Protein AF-A0A9D4HX62-F1 (afdb_monomer_lite)

Sequence (189 aa):
MESQIQDLKVELKLMSDKLTSFIDKNDSFTKELVTKITTQVKAEIVKPFEKRIEILEAKLFEKELDSDKLSRKIESLENDLKKAKESEQHDKTCIIRVMEKQSGKLNELEQYGRRNNIRIAGLAEASNNKNNNNNKITSETAEETSKAIIQFLNEKIEGLNLCINDIDIAHRLGKRDTNSKPRAAIVQL

Foldseek 3Di:
DVVVVVVVVVVVVVVVVVVVVVVVVVVVVVVVVVVVVVVCCCVVPVVVVVVVVVVVVVVVVVVVVVVVVVVVVVVVVVVVVVVVVVVVVVVVVVVVVVVVVVVVVVVVVVCVVCVQKDKAFQQDFPPPPPPPDDPDDDGDDFQRQLVSVQVVCPVVDPPDRDDSVQWPTKDFPDDDDPPDGGTIMMTGD

Organism: Dreissena polymorpha (NCBI:txid45954)

Radius of gyration: 60.47 Å; chains: 1; bounding box: 108×58×159 Å

Secondary structure (DSSP, 8-state):
-HHHHHHHHHHHHHHHHHHHHHHHHHHHHHHHHHHHHHHHHIIIIIHHHHHHHHHHHHHHHHHHHHHHHHHHHHHHHHHHHHHHHHHHHHHHHHHHHHHHHHHHHHHHHHHHHTTTEEEE-SPPPP-----TT----PPPPHHHHHHHHHHHHHHHSTT----GGG-SEEEE-S---TTSPPPPEEEE-

Structure (mmCIF, N/CA/C/O backbone):
data_AF-A0A9D4HX62-F1
#
_entry.id   AF-A0A9D4HX62-F1
#
loop_
_atom_site.group_PDB
_atom_site.id
_atom_site.type_symbol
_atom_site.label_atom_id
_atom_site.label_alt_id
_atom_site.label_comp_id
_atom_site.label_asym_id
_atom_site.label_entity_id
_atom_site.label_seq_id
_atom_site.pdbx_PDB_ins_code
_atom_site.Cartn_x
_atom_site.Cartn_y
_atom_site.Cartn_z
_atom_site.occupancy
_atom_site.B_iso_or_equiv
_atom_site.auth_seq_id
_atom_site.auth_comp_id
_atom_site.auth_asym_id
_atom_site.auth_atom_id
_atom_site.pdbx_PDB_model_num
ATOM 1 N N . MET A 1 1 ? 72.309 20.475 -92.397 1.00 62.25 1 MET A N 1
ATOM 2 C CA . MET A 1 1 ? 72.066 21.002 -91.036 1.00 62.25 1 MET A CA 1
ATOM 3 C C . MET A 1 1 ? 70.574 21.173 -90.757 1.00 62.25 1 MET A C 1
ATOM 5 O O . MET A 1 1 ? 70.110 20.617 -89.776 1.00 62.25 1 MET A O 1
ATOM 9 N N . GLU A 1 2 ? 69.799 21.830 -91.627 1.00 70.50 2 GLU A N 1
ATOM 10 C CA . GLU A 1 2 ? 68.347 22.020 -91.414 1.00 70.50 2 GLU A CA 1
ATOM 11 C C . GLU A 1 2 ? 67.526 20.716 -91.370 1.00 70.50 2 GLU A C 1
ATOM 13 O O . GLU A 1 2 ? 66.661 20.584 -90.510 1.00 70.50 2 GLU A O 1
ATOM 18 N N . SER A 1 3 ? 67.840 19.720 -92.211 1.00 74.38 3 SER A N 1
ATOM 19 C CA . SER A 1 3 ? 67.139 18.417 -92.212 1.00 74.38 3 SER A CA 1
ATOM 20 C C . SER A 1 3 ? 67.253 17.678 -90.873 1.00 74.38 3 SER A C 1
ATOM 22 O O . SER A 1 3 ? 66.253 17.236 -90.327 1.00 74.38 3 SER A O 1
ATOM 24 N N . GLN A 1 4 ? 68.456 17.616 -90.294 1.00 78.50 4 GLN A N 1
ATOM 25 C CA . GLN A 1 4 ? 68.697 16.923 -89.020 1.00 78.50 4 GLN A CA 1
ATOM 26 C C . GLN A 1 4 ? 68.001 17.620 -87.842 1.00 78.50 4 GLN A C 1
ATOM 28 O O . GLN A 1 4 ? 67.521 16.965 -86.923 1.00 78.50 4 GLN A O 1
ATOM 33 N N . ILE A 1 5 ? 67.917 18.954 -87.875 1.00 82.19 5 ILE A N 1
ATOM 34 C CA . ILE A 1 5 ? 67.184 19.734 -86.868 1.00 82.19 5 ILE A CA 1
ATOM 35 C C . ILE A 1 5 ? 65.678 19.460 -86.971 1.00 82.19 5 ILE A C 1
ATOM 37 O O . ILE A 1 5 ? 64.992 19.404 -85.949 1.00 82.19 5 ILE A O 1
ATOM 41 N N . GLN A 1 6 ? 65.156 19.283 -88.185 1.00 85.25 6 GLN A N 1
ATOM 42 C CA . GLN A 1 6 ? 63.748 18.970 -88.398 1.00 85.25 6 GLN A CA 1
ATOM 43 C C . GLN A 1 6 ? 63.399 17.551 -87.927 1.00 85.25 6 GLN A C 1
ATOM 45 O O . GLN A 1 6 ? 62.388 17.380 -87.247 1.00 85.25 6 GLN A O 1
ATOM 50 N N . ASP A 1 7 ? 64.263 16.571 -88.193 1.00 85.81 7 ASP A N 1
ATOM 51 C CA . ASP A 1 7 ? 64.086 15.191 -87.727 1.00 85.81 7 ASP A CA 1
ATOM 52 C C . ASP A 1 7 ? 64.083 15.112 -86.190 1.00 85.81 7 ASP A C 1
ATOM 54 O O . ASP A 1 7 ? 63.177 14.524 -85.596 1.00 85.81 7 ASP A O 1
ATOM 58 N N . LEU A 1 8 ? 65.008 15.819 -85.528 1.00 87.62 8 LEU A N 1
ATOM 59 C CA . LEU A 1 8 ? 65.052 15.911 -84.062 1.00 87.62 8 LEU A CA 1
ATOM 60 C C . LEU A 1 8 ? 63.791 16.559 -83.469 1.00 87.62 8 LEU A C 1
ATOM 62 O O . LEU A 1 8 ? 63.311 16.131 -82.421 1.00 87.62 8 LEU A O 1
ATOM 66 N N . LYS A 1 9 ? 63.215 17.575 -84.127 1.00 88.88 9 LYS A N 1
ATOM 67 C CA . LYS A 1 9 ? 61.952 18.192 -83.679 1.00 88.88 9 LYS A CA 1
ATOM 68 C C . LYS A 1 9 ? 60.778 17.223 -83.766 1.00 88.88 9 LYS A C 1
ATOM 70 O O . LYS A 1 9 ? 59.929 17.221 -82.874 1.00 88.88 9 LYS A O 1
ATOM 75 N N . VAL A 1 10 ? 60.716 16.419 -84.827 1.00 90.00 10 VAL A N 1
ATOM 76 C CA . VAL A 1 10 ? 59.675 15.397 -84.991 1.00 90.00 10 VAL A CA 1
ATOM 77 C C . VAL A 1 10 ? 59.810 14.332 -83.906 1.00 90.00 10 VAL A C 1
ATOM 79 O O . VAL A 1 10 ? 58.816 13.981 -83.273 1.00 90.00 10 VAL A O 1
ATOM 82 N N . GLU A 1 11 ? 61.028 13.870 -83.633 1.00 89.31 11 GLU A N 1
ATOM 83 C CA . GLU A 1 11 ? 61.290 12.846 -82.623 1.00 89.31 11 GLU A CA 1
ATOM 84 C C . GLU A 1 11 ? 60.985 13.337 -81.198 1.00 89.31 11 GLU A C 1
ATOM 86 O O . GLU A 1 11 ? 60.334 12.636 -80.420 1.00 89.31 11 GLU A O 1
ATOM 91 N N . LEU A 1 12 ? 61.355 14.582 -80.879 1.00 91.06 12 LEU A N 1
ATOM 92 C CA . LEU A 1 12 ? 61.064 15.210 -79.588 1.00 91.06 12 LEU A CA 1
ATOM 93 C C . LEU A 1 12 ? 59.557 15.419 -79.389 1.00 91.06 12 LEU A C 1
ATOM 95 O O . LEU A 1 12 ? 59.036 15.156 -78.304 1.00 91.06 12 LEU A O 1
ATOM 99 N N . LYS A 1 13 ? 58.830 15.805 -80.446 1.00 92.56 13 LYS A N 1
ATOM 100 C CA . LYS A 1 13 ? 57.364 15.878 -80.417 1.00 92.56 13 LYS A CA 1
ATOM 101 C C . LYS A 1 13 ? 56.743 14.504 -80.167 1.00 92.56 13 LYS A C 1
ATOM 103 O O . LYS A 1 13 ? 55.900 14.366 -79.288 1.00 92.56 13 LYS A O 1
ATOM 108 N N . LEU A 1 14 ? 57.215 13.477 -80.871 1.00 92.06 14 LEU A N 1
ATOM 109 C CA . LEU A 1 14 ? 56.724 12.109 -80.713 1.00 92.06 14 LEU A CA 1
ATOM 110 C C . LEU A 1 14 ? 56.982 11.564 -79.298 1.00 92.06 14 LEU A C 1
ATOM 112 O O . LEU A 1 14 ? 56.161 10.829 -78.748 1.00 92.06 14 LEU A O 1
ATOM 116 N N . MET A 1 15 ? 58.117 11.928 -78.696 1.00 91.19 15 MET A N 1
ATOM 117 C CA . MET A 1 15 ? 58.451 11.581 -77.316 1.00 91.19 15 MET A CA 1
ATOM 118 C C . MET A 1 15 ? 57.561 12.324 -76.311 1.00 91.19 15 MET A C 1
ATOM 120 O O . MET A 1 15 ? 57.059 11.701 -75.375 1.00 91.19 15 MET A O 1
ATOM 124 N N . SER A 1 16 ? 57.308 13.617 -76.534 1.00 90.31 16 SER A N 1
ATOM 125 C CA . SER A 1 16 ? 56.387 14.417 -75.720 1.00 90.31 16 SER A CA 1
ATOM 126 C C . SER A 1 16 ? 54.963 13.859 -75.764 1.00 90.31 16 SER A C 1
ATOM 128 O O . SER A 1 16 ? 54.351 13.682 -74.717 1.00 90.31 16 SER A O 1
ATOM 130 N N . ASP A 1 17 ? 54.451 13.510 -76.946 1.00 91.81 17 ASP A N 1
ATOM 131 C CA . ASP A 1 17 ? 53.099 12.959 -77.112 1.00 91.81 17 ASP A CA 1
ATOM 132 C C . ASP A 1 17 ? 52.946 11.603 -76.393 1.00 91.81 17 ASP A C 1
ATOM 134 O O . ASP A 1 17 ? 51.927 11.335 -75.749 1.00 91.81 17 ASP A O 1
ATOM 138 N N . LYS A 1 18 ? 53.986 10.755 -76.432 1.00 91.06 18 LYS A N 1
ATOM 139 C CA . LYS A 1 18 ? 54.028 9.491 -75.675 1.00 91.06 18 LYS A CA 1
ATOM 140 C C . LYS A 1 18 ? 54.035 9.720 -74.166 1.00 91.06 18 LYS A C 1
ATOM 142 O O . LYS A 1 18 ? 53.340 8.995 -73.454 1.00 91.06 18 LYS A O 1
ATOM 147 N N . LEU A 1 19 ? 54.804 10.698 -73.686 1.00 88.06 19 LEU A N 1
ATOM 148 C CA . LEU A 1 19 ? 54.873 11.029 -72.264 1.00 88.06 19 LEU A CA 1
ATOM 149 C C . LEU A 1 19 ? 53.519 11.542 -71.759 1.00 88.06 19 LEU A C 1
ATOM 151 O O . LEU A 1 19 ? 53.030 11.048 -70.747 1.00 88.06 19 LEU A O 1
ATOM 155 N N . THR A 1 20 ? 52.875 12.445 -72.503 1.00 89.50 20 THR A N 1
ATOM 156 C CA . THR A 1 20 ? 51.532 12.952 -72.183 1.00 89.50 20 THR A CA 1
ATOM 157 C C . THR A 1 20 ? 50.510 11.815 -72.149 1.00 89.50 20 THR A C 1
ATOM 159 O O . THR A 1 20 ? 49.819 11.644 -71.151 1.00 89.50 20 THR A O 1
ATOM 162 N N . SER A 1 21 ? 50.488 10.941 -73.165 1.00 88.69 21 SER A N 1
ATOM 163 C CA . SER A 1 21 ? 49.580 9.783 -73.181 1.00 88.69 21 SER A CA 1
ATOM 164 C C . SER A 1 21 ? 49.825 8.806 -72.024 1.00 88.69 21 SER A C 1
ATOM 166 O O . SER A 1 21 ? 48.876 8.205 -71.515 1.00 88.69 21 SER A O 1
ATOM 168 N N . PHE A 1 22 ? 51.082 8.616 -71.612 1.00 88.19 22 PHE A N 1
ATOM 169 C CA . PHE A 1 22 ? 51.417 7.778 -70.463 1.00 88.19 22 PHE A CA 1
ATOM 170 C C . PHE A 1 22 ? 50.915 8.397 -69.153 1.00 88.19 22 PHE A C 1
ATOM 172 O O . PHE A 1 22 ? 50.310 7.690 -68.347 1.00 88.19 22 PHE A O 1
ATOM 179 N N . ILE A 1 23 ? 51.111 9.707 -68.969 1.00 87.19 23 ILE A N 1
ATOM 180 C CA . ILE A 1 23 ? 50.618 10.458 -67.807 1.00 87.19 23 ILE A CA 1
ATOM 181 C C . ILE A 1 23 ? 49.087 10.375 -67.728 1.00 87.19 23 ILE A C 1
ATOM 183 O O . ILE A 1 23 ? 48.561 9.991 -66.684 1.00 87.19 23 ILE A O 1
ATOM 187 N N . ASP A 1 24 ? 48.383 10.623 -68.834 1.00 87.62 24 ASP A N 1
ATOM 188 C CA . ASP A 1 24 ? 46.915 10.584 -68.885 1.00 87.62 24 ASP A CA 1
ATOM 189 C C . ASP A 1 24 ? 46.359 9.191 -68.552 1.00 87.62 24 ASP A C 1
ATOM 191 O O . ASP A 1 24 ? 45.380 9.050 -67.814 1.00 87.62 24 ASP A O 1
ATOM 195 N N . LYS A 1 25 ? 47.005 8.129 -69.053 1.00 89.81 25 LYS A N 1
ATOM 196 C CA . LYS A 1 25 ? 46.628 6.743 -68.735 1.00 89.81 25 LYS A CA 1
ATOM 197 C C . LYS A 1 25 ? 46.831 6.418 -67.260 1.00 89.81 25 LYS A C 1
ATOM 199 O O . LYS A 1 25 ? 45.972 5.768 -66.664 1.00 89.81 25 LYS A O 1
ATOM 204 N N . ASN A 1 26 ? 47.939 6.865 -66.671 1.00 88.50 26 ASN A N 1
ATOM 205 C CA . ASN A 1 26 ? 48.222 6.632 -65.257 1.00 88.50 26 ASN A CA 1
ATOM 206 C C . ASN A 1 26 ? 47.234 7.382 -64.352 1.00 88.50 26 ASN A C 1
ATOM 208 O O . ASN A 1 26 ? 46.754 6.822 -63.363 1.00 88.50 26 ASN A O 1
ATOM 212 N N . ASP A 1 27 ? 46.884 8.619 -64.709 1.00 91.75 27 ASP A N 1
ATOM 213 C CA . ASP A 1 27 ? 45.880 9.409 -63.992 1.00 91.75 27 ASP A CA 1
ATOM 214 C C . ASP A 1 27 ? 44.488 8.760 -64.088 1.00 91.75 27 ASP A C 1
ATOM 216 O O . ASP A 1 27 ? 43.803 8.580 -63.078 1.00 91.75 27 ASP A O 1
ATOM 220 N N . SER A 1 28 ? 44.100 8.288 -65.279 1.00 92.00 28 SER A N 1
ATOM 221 C CA . SER A 1 28 ? 42.848 7.546 -65.481 1.00 92.00 28 SER A CA 1
ATOM 222 C C . SER A 1 28 ? 42.791 6.254 -64.659 1.00 92.00 28 SER A C 1
ATOM 224 O O . SER A 1 28 ? 41.774 5.980 -64.021 1.00 92.00 28 SER A O 1
ATOM 226 N N . PHE A 1 29 ? 43.868 5.464 -64.642 1.00 92.94 29 PHE A N 1
ATOM 227 C CA . PHE A 1 29 ? 43.937 4.223 -63.864 1.00 92.94 29 PHE A CA 1
ATOM 228 C C . PHE A 1 29 ? 43.837 4.491 -62.357 1.00 92.94 29 PHE A C 1
ATOM 230 O O . PHE A 1 29 ? 43.089 3.820 -61.644 1.00 92.94 29 PHE A O 1
ATOM 237 N N . THR A 1 30 ? 44.543 5.517 -61.874 1.00 92.12 30 THR A N 1
ATOM 238 C CA . THR A 1 30 ? 44.513 5.909 -60.460 1.00 92.12 30 THR A CA 1
ATOM 239 C C . THR A 1 30 ? 43.108 6.346 -60.045 1.00 92.12 30 THR A C 1
ATOM 241 O O . THR A 1 30 ? 42.601 5.900 -59.014 1.00 92.12 30 THR A O 1
ATOM 244 N N . LYS A 1 31 ? 42.427 7.150 -60.874 1.00 93.00 31 LYS A N 1
ATOM 245 C CA . LYS A 1 31 ? 41.029 7.555 -60.654 1.00 93.00 31 LYS A CA 1
ATOM 246 C C . LYS A 1 31 ? 40.076 6.362 -60.611 1.00 93.00 31 LYS A C 1
ATOM 248 O O . LYS A 1 31 ? 39.202 6.308 -59.742 1.00 93.00 31 LYS A O 1
ATOM 253 N N . GLU A 1 32 ? 40.246 5.390 -61.504 1.00 94.69 32 GLU A N 1
ATOM 254 C CA . GLU A 1 32 ? 39.429 4.174 -61.513 1.00 94.69 32 GLU A CA 1
ATOM 255 C C . GLU A 1 32 ? 39.624 3.352 -60.228 1.00 94.69 32 GLU A C 1
ATOM 257 O O . GLU A 1 32 ? 38.644 2.937 -59.601 1.00 94.69 32 GLU A O 1
ATOM 262 N N . LEU A 1 33 ? 40.873 3.169 -59.789 1.00 93.25 33 LEU A N 1
ATOM 263 C CA . LEU A 1 33 ? 41.198 2.431 -58.568 1.00 93.25 33 LEU A CA 1
ATOM 264 C C . LEU A 1 33 ? 40.608 3.109 -57.324 1.00 93.25 33 LEU A C 1
ATOM 266 O O . LEU A 1 33 ? 39.957 2.449 -56.513 1.00 93.25 33 LEU A O 1
ATOM 270 N N . VAL A 1 34 ? 40.765 4.432 -57.206 1.00 93.38 34 VAL A N 1
ATOM 271 C CA . VAL A 1 34 ? 40.172 5.224 -56.116 1.00 93.38 34 VAL A CA 1
ATOM 272 C C . VAL A 1 34 ? 38.650 5.091 -56.119 1.00 93.38 34 VAL A C 1
ATOM 274 O O . VAL A 1 34 ? 38.047 4.913 -55.060 1.00 93.38 34 VAL A O 1
ATOM 277 N N . THR A 1 35 ? 38.017 5.099 -57.293 1.00 94.12 35 THR A N 1
ATOM 278 C CA . THR A 1 35 ? 36.559 4.951 -57.415 1.00 94.12 35 THR A CA 1
ATOM 279 C C . THR A 1 35 ? 36.097 3.564 -56.965 1.00 94.12 35 THR A C 1
ATOM 281 O O . THR A 1 35 ? 35.126 3.455 -56.211 1.00 94.12 35 THR A O 1
ATOM 284 N N . LYS A 1 36 ? 36.811 2.502 -57.357 1.00 95.25 36 LYS A N 1
ATOM 285 C CA . LYS A 1 36 ? 36.524 1.121 -56.935 1.00 95.25 36 LYS A CA 1
ATOM 286 C C . LYS A 1 36 ? 36.652 0.952 -55.424 1.00 95.25 36 LYS A C 1
ATOM 288 O O . LYS A 1 36 ? 35.701 0.496 -54.795 1.00 95.25 36 LYS A O 1
ATOM 293 N N . ILE A 1 37 ? 37.766 1.397 -54.840 1.00 94.62 37 ILE A N 1
ATOM 294 C CA . ILE A 1 37 ? 37.995 1.336 -53.388 1.00 94.62 37 ILE A CA 1
ATOM 295 C C . ILE A 1 37 ? 36.918 2.134 -52.645 1.00 94.62 37 ILE A C 1
ATOM 297 O O . ILE A 1 37 ? 36.314 1.628 -51.705 1.00 94.62 37 ILE A O 1
ATOM 301 N N . THR A 1 38 ? 36.607 3.351 -53.099 1.00 93.88 38 THR A N 1
ATOM 302 C CA . THR A 1 38 ? 35.557 4.182 -52.486 1.00 93.88 38 THR A CA 1
ATOM 303 C C . THR A 1 38 ? 34.194 3.495 -52.531 1.00 93.88 38 THR A C 1
ATOM 305 O O . THR A 1 38 ? 33.446 3.522 -51.554 1.00 93.88 38 THR A O 1
ATOM 308 N N . THR A 1 39 ? 33.865 2.853 -53.653 1.00 95.12 39 THR A N 1
ATOM 309 C CA . THR A 1 39 ? 32.599 2.127 -53.815 1.00 95.12 39 THR A CA 1
ATOM 310 C C . THR A 1 39 ? 32.541 0.915 -52.891 1.00 95.12 39 THR A C 1
ATOM 312 O O . THR A 1 39 ? 31.516 0.691 -52.246 1.00 95.12 39 THR A O 1
ATOM 315 N N . GLN A 1 40 ? 33.647 0.181 -52.769 1.00 95.25 40 GLN A N 1
ATOM 316 C CA . GLN A 1 40 ? 33.754 -0.973 -51.885 1.00 95.25 40 GLN A CA 1
ATOM 317 C C . GLN A 1 40 ? 33.621 -0.570 -50.411 1.00 95.25 40 GLN A C 1
ATOM 319 O O . GLN A 1 40 ? 32.792 -1.130 -49.702 1.00 95.25 40 GLN A O 1
ATOM 324 N N . VAL A 1 41 ? 34.332 0.474 -49.970 1.00 95.06 41 VAL A N 1
ATOM 325 C CA . VAL A 1 41 ? 34.226 1.015 -48.603 1.00 95.06 41 VAL A CA 1
ATOM 326 C C . VAL A 1 41 ? 32.799 1.476 -48.295 1.00 95.06 41 VAL A C 1
ATOM 328 O O . VAL A 1 41 ? 32.260 1.161 -47.234 1.00 95.06 41 VAL A O 1
ATOM 331 N N . LYS A 1 42 ? 32.137 2.176 -49.227 1.00 94.62 42 LYS A N 1
ATOM 332 C CA . LYS A 1 42 ? 30.730 2.568 -49.045 1.00 94.62 42 LYS A CA 1
ATOM 333 C C . LYS A 1 42 ? 29.807 1.357 -48.895 1.00 94.62 42 LYS A C 1
ATOM 335 O O . LYS A 1 42 ? 28.886 1.389 -48.083 1.00 94.62 42 LYS A O 1
ATOM 340 N N . ALA A 1 43 ? 30.027 0.306 -49.680 1.00 94.25 43 ALA A N 1
ATOM 341 C CA . ALA A 1 43 ? 29.164 -0.869 -49.684 1.00 94.25 43 ALA A CA 1
ATOM 342 C C . ALA A 1 43 ? 29.375 -1.777 -48.464 1.00 94.25 43 ALA A C 1
ATOM 344 O O . ALA A 1 43 ? 28.397 -2.212 -47.863 1.00 94.25 43 ALA A O 1
ATOM 345 N N . GLU A 1 44 ? 30.626 -2.059 -48.107 1.00 94.81 44 GLU A N 1
ATOM 346 C CA . GLU A 1 44 ? 30.976 -3.046 -47.079 1.00 94.81 44 GLU A CA 1
ATOM 347 C C . GLU A 1 44 ? 31.025 -2.458 -45.670 1.00 94.81 44 GLU A C 1
ATOM 349 O O . GLU A 1 44 ? 30.794 -3.175 -44.701 1.00 94.81 44 GLU A O 1
ATOM 354 N N . ILE A 1 45 ? 31.314 -1.161 -45.546 1.00 94.25 45 ILE A N 1
ATOM 355 C CA . ILE A 1 45 ? 31.466 -0.505 -44.246 1.00 94.25 45 ILE A CA 1
ATOM 356 C C . ILE A 1 45 ? 30.282 0.425 -44.009 1.00 94.25 45 ILE A C 1
ATOM 358 O O . ILE A 1 45 ? 29.478 0.177 -43.114 1.00 94.25 45 ILE A O 1
ATOM 362 N N . VAL A 1 46 ? 30.128 1.468 -44.828 1.00 95.44 46 VAL A N 1
ATOM 363 C CA . VAL A 1 46 ? 29.181 2.559 -44.531 1.00 95.44 46 VAL A CA 1
ATOM 364 C C . VAL A 1 46 ? 27.735 2.057 -44.460 1.00 95.44 46 VAL A C 1
ATOM 366 O O . VAL A 1 46 ? 27.081 2.246 -43.437 1.00 95.44 46 VAL A O 1
ATOM 369 N N . LYS A 1 47 ? 27.261 1.333 -45.481 1.00 95.75 47 LYS A N 1
ATOM 370 C CA . LYS A 1 47 ? 25.870 0.845 -45.525 1.00 95.75 47 LYS A CA 1
ATOM 371 C C . LYS A 1 47 ? 25.487 -0.064 -44.341 1.00 95.75 47 LYS A C 1
ATOM 373 O O . LYS A 1 47 ? 24.411 0.127 -43.773 1.00 95.75 47 LYS A O 1
ATOM 378 N N . PRO A 1 48 ? 26.304 -1.056 -43.929 1.00 96.50 48 PRO A N 1
ATOM 379 C CA . PRO A 1 48 ? 26.006 -1.840 -42.730 1.00 96.50 48 PRO A CA 1
ATOM 380 C C . PRO A 1 48 ? 25.942 -1.017 -41.441 1.00 96.50 48 PRO A C 1
ATOM 382 O O . PRO A 1 48 ? 25.098 -1.306 -40.590 1.00 96.50 48 PRO A O 1
ATOM 385 N N . PHE A 1 49 ? 26.806 -0.008 -41.290 1.00 96.25 49 PHE A N 1
ATOM 386 C CA . PHE A 1 49 ? 26.770 0.885 -40.131 1.00 96.25 49 PHE A CA 1
ATOM 387 C C . PHE A 1 49 ? 25.505 1.744 -40.121 1.00 96.25 49 PHE A C 1
ATOM 389 O O . PHE A 1 49 ? 24.843 1.787 -39.088 1.00 96.25 49 PHE A O 1
ATOM 396 N N . GLU A 1 50 ? 25.122 2.335 -41.256 1.00 96.50 50 GLU A N 1
ATOM 397 C CA . GLU A 1 50 ? 23.869 3.097 -41.400 1.00 96.50 50 GLU A CA 1
ATOM 398 C C . GLU A 1 50 ? 22.661 2.249 -40.984 1.00 96.50 50 GLU A C 1
ATOM 400 O O . GLU A 1 50 ? 21.906 2.628 -40.091 1.00 96.50 50 GLU A O 1
ATOM 405 N N . LYS A 1 51 ? 22.552 1.025 -41.512 1.00 96.81 51 LYS A N 1
ATOM 406 C CA . LYS A 1 51 ? 21.468 0.105 -41.142 1.00 96.81 51 LYS A CA 1
ATOM 407 C C . LYS A 1 51 ? 21.471 -0.246 -39.652 1.00 96.81 51 LYS A C 1
ATOM 409 O O . LYS A 1 51 ? 20.421 -0.451 -39.044 1.00 96.81 51 LYS A O 1
ATOM 414 N N . ARG A 1 52 ? 22.652 -0.385 -39.044 1.00 97.38 52 ARG A N 1
ATOM 415 C CA . ARG A 1 52 ? 22.756 -0.699 -37.615 1.00 97.38 52 ARG A CA 1
ATOM 416 C C . ARG A 1 52 ? 22.380 0.496 -36.743 1.00 97.38 52 ARG A C 1
ATOM 418 O O . ARG A 1 52 ? 21.789 0.273 -35.690 1.00 97.38 52 ARG A O 1
ATOM 425 N N . ILE A 1 53 ? 22.692 1.713 -37.182 1.00 97.75 53 ILE A N 1
ATOM 426 C CA . ILE A 1 53 ? 22.259 2.955 -36.536 1.00 97.75 53 ILE A CA 1
ATOM 427 C C . ILE A 1 53 ? 20.731 3.033 -36.551 1.00 97.75 53 ILE A C 1
ATOM 429 O O . ILE A 1 53 ? 20.149 3.126 -35.477 1.00 97.75 53 ILE A O 1
ATOM 433 N N . GLU A 1 54 ? 20.084 2.833 -37.703 1.00 97.44 54 GLU A N 1
ATOM 434 C CA . GLU A 1 54 ? 18.613 2.849 -37.811 1.00 97.44 54 GLU A CA 1
ATOM 435 C C . GLU A 1 54 ? 17.939 1.865 -36.834 1.00 97.44 54 GLU A C 1
ATOM 437 O O . GLU A 1 54 ? 16.973 2.196 -36.147 1.00 97.44 54 GLU A O 1
ATOM 442 N N . ILE A 1 55 ? 18.472 0.641 -36.718 1.00 97.94 55 ILE A N 1
ATOM 443 C CA . ILE A 1 55 ? 17.944 -0.366 -35.781 1.00 97.94 55 ILE A CA 1
ATOM 444 C C . ILE A 1 55 ? 18.108 0.083 -34.324 1.00 97.94 55 ILE A C 1
ATOM 446 O O . ILE A 1 55 ? 17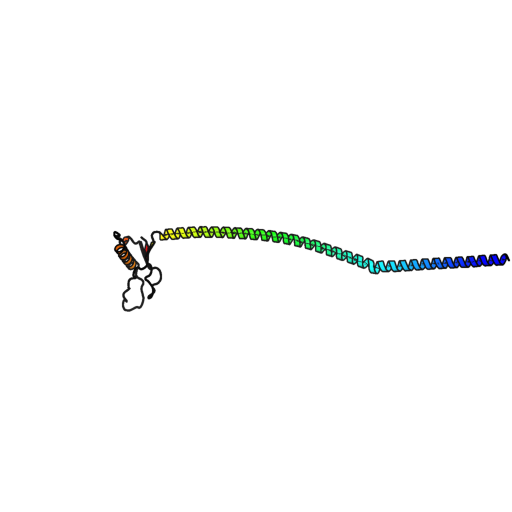.248 -0.202 -33.487 1.00 97.94 55 ILE A O 1
ATOM 450 N N . LEU A 1 56 ? 19.232 0.718 -33.989 1.00 97.56 56 LEU A N 1
ATOM 451 C CA . LEU A 1 56 ? 19.491 1.195 -32.632 1.00 97.56 56 LEU A CA 1
ATOM 452 C C . LEU A 1 56 ? 18.609 2.393 -32.281 1.00 97.56 56 LEU A C 1
ATOM 454 O O . LEU A 1 56 ? 18.094 2.428 -31.169 1.00 97.56 56 LEU A O 1
ATOM 458 N N . GLU A 1 57 ? 18.381 3.308 -33.220 1.00 97.62 57 GLU A N 1
ATOM 459 C CA . GLU A 1 57 ? 17.470 4.444 -33.052 1.00 97.62 57 GLU A CA 1
ATOM 460 C C . GLU A 1 57 ? 16.033 3.973 -32.813 1.00 97.62 57 GLU A C 1
ATOM 462 O O . GLU A 1 57 ? 15.395 4.406 -31.855 1.00 97.62 57 GLU A O 1
ATOM 467 N N . ALA A 1 58 ? 15.550 3.006 -33.601 1.00 97.62 58 ALA A N 1
ATOM 468 C CA . ALA A 1 58 ? 14.224 2.425 -33.398 1.00 97.62 58 ALA A CA 1
ATOM 469 C C . ALA A 1 58 ? 14.083 1.776 -32.008 1.00 97.62 58 ALA A C 1
ATOM 471 O O . ALA A 1 58 ? 13.097 1.995 -31.306 1.00 97.62 58 ALA A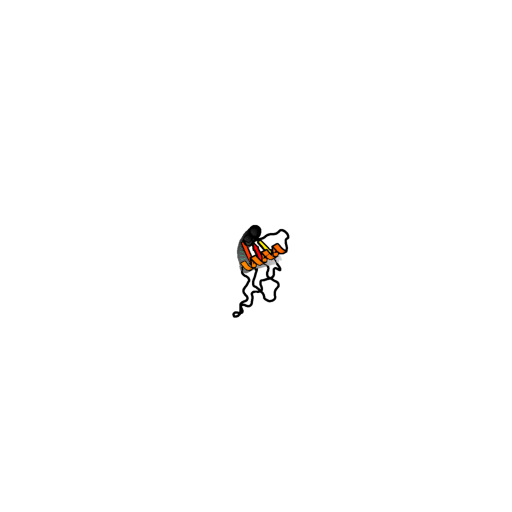 O 1
ATOM 472 N N . LYS A 1 59 ? 15.097 1.016 -31.573 1.00 98.06 59 LYS A N 1
ATOM 473 C CA . LYS A 1 59 ? 15.106 0.401 -30.236 1.00 98.06 59 LYS A CA 1
ATOM 474 C C . LYS A 1 59 ? 15.181 1.429 -29.114 1.00 98.06 59 LYS A C 1
ATOM 476 O O . LYS A 1 59 ? 14.571 1.217 -28.070 1.00 98.06 59 LYS A O 1
ATOM 481 N N . LEU A 1 60 ? 15.950 2.500 -29.300 1.00 98.12 60 LEU A N 1
ATOM 482 C CA . LEU A 1 60 ? 16.048 3.581 -28.327 1.00 98.12 60 LEU A CA 1
ATOM 483 C C . LEU A 1 60 ? 14.679 4.236 -28.139 1.00 98.12 60 LEU A C 1
ATOM 485 O O . LEU A 1 60 ? 14.216 4.341 -27.008 1.00 98.12 60 LEU A O 1
ATOM 489 N N . PHE A 1 61 ? 13.996 4.544 -29.240 1.00 98.19 61 PHE A N 1
ATOM 490 C CA . PHE A 1 61 ? 12.658 5.124 -29.216 1.00 98.19 61 PHE A CA 1
ATOM 491 C C . PHE A 1 61 ? 11.632 4.229 -28.499 1.00 98.19 61 PHE A C 1
ATOM 493 O O . PHE A 1 61 ? 10.868 4.699 -27.656 1.00 98.19 61 PHE A O 1
ATOM 500 N N . GLU A 1 62 ? 11.632 2.917 -28.768 1.00 98.12 62 GLU A N 1
ATOM 501 C CA . GLU A 1 62 ? 10.770 1.972 -28.039 1.00 98.12 62 GLU A CA 1
ATOM 502 C C . GLU A 1 62 ? 11.049 1.988 -26.529 1.00 98.12 62 GLU A C 1
ATOM 504 O O . GLU A 1 62 ? 10.120 1.953 -25.718 1.00 98.12 62 GLU A O 1
ATOM 509 N N . LYS A 1 63 ? 12.326 2.070 -26.137 1.00 97.50 63 LYS A N 1
ATOM 510 C CA . LYS A 1 63 ? 12.720 2.117 -24.726 1.00 97.50 63 LYS A CA 1
ATOM 511 C C . LYS A 1 63 ? 12.345 3.424 -24.043 1.00 97.50 63 LYS A C 1
ATOM 513 O O . LYS A 1 63 ? 11.931 3.377 -22.887 1.00 97.50 63 LYS A O 1
ATOM 518 N N . GLU A 1 64 ? 12.437 4.553 -24.734 1.00 97.88 64 GLU A N 1
ATOM 519 C CA . GLU A 1 64 ? 11.957 5.842 -24.229 1.00 97.88 64 GLU A CA 1
ATOM 520 C C . GLU A 1 64 ? 10.442 5.804 -23.993 1.00 97.88 64 GLU A C 1
ATOM 522 O O . GLU A 1 64 ? 9.973 6.161 -22.912 1.00 97.88 64 GLU A O 1
ATOM 527 N N . LEU A 1 65 ? 9.680 5.247 -24.940 1.00 98.00 65 LEU A N 1
ATOM 528 C CA . LEU A 1 65 ? 8.233 5.092 -24.797 1.00 98.00 65 LEU A CA 1
ATOM 529 C C . LEU A 1 65 ? 7.852 4.197 -23.606 1.00 98.00 65 LEU A C 1
ATOM 531 O O . LEU A 1 65 ? 6.899 4.487 -22.877 1.00 98.00 65 LEU A O 1
ATOM 535 N N . ASP A 1 66 ? 8.566 3.089 -23.410 1.00 97.94 66 ASP A N 1
ATOM 536 C CA . ASP A 1 66 ? 8.345 2.206 -22.264 1.00 97.94 66 ASP A CA 1
ATOM 537 C C . ASP A 1 66 ? 8.720 2.885 -20.940 1.00 97.94 66 ASP A C 1
ATOM 539 O O . ASP A 1 66 ? 8.000 2.730 -19.950 1.00 97.94 66 ASP A O 1
ATOM 543 N N . SER A 1 67 ? 9.797 3.675 -20.927 1.00 97.69 67 SER A N 1
ATOM 544 C CA . SER A 1 67 ? 10.206 4.470 -19.768 1.00 97.69 67 SER A CA 1
ATOM 545 C C . SER A 1 67 ? 9.116 5.466 -19.367 1.00 97.69 67 SER A C 1
ATOM 547 O O . SER A 1 67 ? 8.724 5.511 -18.202 1.00 97.69 67 SER A O 1
ATOM 549 N N . ASP A 1 68 ? 8.537 6.187 -20.328 1.00 97.81 68 ASP A N 1
ATOM 550 C CA . ASP A 1 68 ? 7.441 7.128 -20.072 1.00 97.81 68 ASP A CA 1
ATOM 551 C C . ASP A 1 68 ? 6.198 6.440 -19.495 1.00 97.81 68 ASP A C 1
ATOM 553 O O . ASP A 1 68 ? 5.566 6.942 -18.559 1.00 97.81 68 ASP A O 1
ATOM 557 N N . LYS A 1 69 ? 5.836 5.264 -20.025 1.00 98.00 69 LYS A N 1
ATOM 558 C CA . LYS A 1 69 ? 4.714 4.470 -19.497 1.00 98.00 69 LYS A CA 1
ATOM 559 C C . LYS A 1 69 ? 4.968 4.029 -18.059 1.00 98.00 69 LYS A C 1
ATOM 561 O O . LYS A 1 69 ? 4.048 4.074 -17.239 1.00 98.00 69 LYS A O 1
ATOM 566 N N . LEU A 1 70 ? 6.189 3.587 -17.756 1.00 97.50 70 LEU A N 1
ATOM 567 C CA . LEU A 1 70 ? 6.570 3.168 -16.410 1.00 97.50 70 LEU A CA 1
ATOM 568 C C . LEU A 1 70 ? 6.535 4.344 -15.434 1.00 97.50 70 LEU A C 1
ATOM 570 O O . LEU A 1 70 ? 5.933 4.201 -14.373 1.00 97.50 70 LEU A O 1
ATOM 574 N N . SER A 1 71 ? 7.071 5.504 -15.814 1.00 98.00 71 SER A N 1
ATOM 575 C CA . SER A 1 71 ? 7.030 6.721 -14.993 1.00 98.00 71 SER A CA 1
ATOM 576 C C . SER A 1 71 ? 5.598 7.121 -14.637 1.00 98.00 71 SER A C 1
ATOM 578 O O . SER A 1 71 ? 5.276 7.268 -13.461 1.00 98.00 71 SER A O 1
ATOM 580 N N . ARG A 1 72 ? 4.687 7.165 -15.620 1.00 97.44 72 ARG A N 1
ATOM 581 C CA . ARG A 1 72 ? 3.263 7.465 -15.359 1.00 97.44 72 ARG A CA 1
ATOM 582 C C . ARG A 1 72 ? 2.604 6.441 -14.436 1.00 97.44 72 ARG A C 1
ATOM 584 O O . ARG A 1 72 ? 1.756 6.788 -13.615 1.00 97.44 72 ARG A O 1
ATOM 591 N N . LYS A 1 73 ? 2.965 5.160 -14.566 1.00 97.94 73 LYS A N 1
ATOM 592 C CA . LYS A 1 73 ? 2.430 4.102 -13.700 1.00 97.94 73 LYS A CA 1
ATOM 593 C C . LYS A 1 73 ? 2.940 4.238 -12.265 1.00 97.94 73 LYS A C 1
ATOM 595 O O . LYS A 1 73 ? 2.161 4.020 -11.342 1.00 97.94 73 LYS A O 1
ATOM 600 N N . ILE A 1 74 ? 4.209 4.603 -12.084 1.00 97.69 74 ILE A N 1
ATOM 601 C CA . ILE A 1 74 ? 4.793 4.882 -10.767 1.00 97.69 74 ILE A CA 1
ATOM 602 C C . ILE A 1 74 ? 4.054 6.051 -10.114 1.00 97.69 74 ILE A C 1
ATOM 604 O O . ILE A 1 74 ? 3.536 5.880 -9.015 1.00 97.69 74 ILE A O 1
ATOM 608 N N . GLU A 1 75 ? 3.884 7.172 -10.817 1.00 97.69 75 GLU A N 1
ATOM 609 C CA . GLU A 1 75 ? 3.145 8.336 -10.303 1.00 97.69 75 GLU A CA 1
ATOM 610 C C . GLU A 1 75 ? 1.700 7.986 -9.906 1.00 97.69 75 GLU A C 1
ATOM 612 O O . GLU A 1 75 ? 1.197 8.426 -8.869 1.00 97.69 75 GLU A O 1
ATOM 617 N N . SER A 1 76 ? 1.012 7.164 -10.706 1.00 97.75 76 SER A N 1
ATOM 618 C CA . SER A 1 76 ? -0.336 6.689 -10.370 1.00 97.75 76 SER A CA 1
ATOM 619 C C . SER A 1 76 ? -0.340 5.869 -9.079 1.00 97.75 76 SER A C 1
ATOM 621 O O . SER A 1 76 ? -1.163 6.114 -8.198 1.00 97.75 76 SER A O 1
ATOM 623 N N . LEU A 1 77 ? 0.586 4.914 -8.949 1.00 97.31 77 LEU A N 1
ATOM 624 C CA . LEU A 1 77 ? 0.679 4.052 -7.771 1.00 97.31 77 LEU A CA 1
ATOM 625 C C . LEU A 1 77 ? 1.046 4.843 -6.512 1.00 97.31 77 LEU A C 1
ATOM 627 O O . LEU A 1 77 ? 0.491 4.580 -5.449 1.00 97.31 77 LEU A O 1
ATOM 631 N N . GLU A 1 78 ? 1.939 5.825 -6.616 1.00 97.38 78 GLU A N 1
ATOM 632 C CA . GLU A 1 78 ? 2.301 6.705 -5.502 1.00 97.38 78 GLU A CA 1
ATOM 633 C C . GLU A 1 78 ? 1.099 7.514 -5.003 1.00 97.38 78 GLU A C 1
ATOM 635 O O . GLU A 1 78 ? 0.871 7.614 -3.792 1.00 97.38 78 GLU A O 1
ATOM 640 N N . ASN A 1 79 ? 0.287 8.038 -5.924 1.00 96.94 79 ASN A N 1
ATOM 641 C CA . ASN A 1 79 ? -0.934 8.763 -5.586 1.00 96.94 79 ASN A CA 1
ATOM 642 C C . ASN A 1 79 ? -1.973 7.869 -4.898 1.00 96.94 79 ASN A C 1
ATOM 644 O O . ASN A 1 79 ? -2.583 8.285 -3.909 1.00 96.94 79 ASN A O 1
ATOM 648 N N . ASP A 1 80 ? -2.164 6.642 -5.380 1.00 96.88 80 ASP A N 1
ATOM 649 C CA . ASP A 1 80 ? -3.095 5.690 -4.769 1.00 96.88 80 ASP A CA 1
ATOM 650 C C . ASP A 1 80 ? -2.628 5.263 -3.372 1.00 96.88 80 ASP A C 1
ATOM 652 O O . ASP A 1 80 ? -3.424 5.216 -2.431 1.00 96.88 80 ASP A O 1
ATOM 656 N N . LEU A 1 81 ? -1.323 5.043 -3.197 1.00 96.50 81 LEU A N 1
ATOM 657 C CA . LEU A 1 81 ? -0.723 4.701 -1.907 1.00 96.50 81 LEU A CA 1
ATOM 658 C C . LEU A 1 81 ? -0.883 5.852 -0.901 1.00 96.50 81 LEU A C 1
ATOM 660 O O . LEU A 1 81 ? -1.209 5.622 0.266 1.00 96.50 81 LEU A O 1
ATOM 664 N N . LYS A 1 82 ? -0.716 7.101 -1.351 1.00 96.12 82 LYS A N 1
ATOM 665 C CA . LYS A 1 82 ? -0.959 8.285 -0.520 1.00 96.12 82 LYS A CA 1
ATOM 666 C C . LYS A 1 82 ? -2.416 8.354 -0.051 1.00 96.12 82 LYS A C 1
ATOM 668 O O . LYS A 1 82 ? -2.650 8.476 1.150 1.00 96.12 82 LYS A O 1
ATOM 673 N N . LYS A 1 83 ? -3.382 8.196 -0.962 1.00 95.31 83 LYS A N 1
ATOM 674 C CA . LYS A 1 83 ? -4.818 8.185 -0.621 1.00 95.31 83 LYS A CA 1
ATOM 675 C C . LYS A 1 83 ? -5.169 7.064 0.358 1.00 95.31 83 LYS A C 1
ATOM 677 O O . LYS A 1 83 ? -5.905 7.294 1.314 1.00 95.31 83 LYS A O 1
ATOM 682 N N . ALA A 1 84 ? -4.621 5.865 0.152 1.00 95.00 84 ALA A N 1
ATOM 683 C CA . ALA A 1 84 ? -4.853 4.728 1.039 1.00 95.00 84 ALA A CA 1
ATOM 684 C C . ALA A 1 84 ? -4.344 5.001 2.465 1.00 95.00 84 ALA A C 1
ATOM 686 O O . ALA A 1 84 ? -5.067 4.758 3.429 1.00 95.00 84 ALA A O 1
ATOM 687 N N . LYS A 1 85 ? -3.141 5.576 2.605 1.00 94.94 85 LYS A N 1
ATOM 688 C CA . LYS A 1 85 ? -2.584 5.969 3.912 1.00 94.94 85 LYS A CA 1
ATOM 689 C C . LYS A 1 85 ? -3.434 7.022 4.619 1.00 94.94 85 LYS A C 1
ATOM 691 O O . LYS A 1 85 ? -3.644 6.925 5.826 1.00 94.94 85 LYS A O 1
ATOM 696 N N . GLU A 1 86 ? -3.911 8.024 3.885 1.00 94.00 86 GLU A N 1
ATOM 697 C CA . GLU A 1 86 ? -4.777 9.072 4.437 1.00 94.00 86 GLU A CA 1
ATOM 698 C C . GLU A 1 86 ? -6.113 8.491 4.933 1.00 94.00 86 GLU A C 1
ATOM 700 O O . GLU A 1 86 ? -6.541 8.810 6.044 1.00 94.00 86 GLU A O 1
ATOM 705 N N . SER A 1 87 ? -6.724 7.580 4.166 1.00 92.88 87 SER A N 1
ATOM 706 C CA . SER A 1 87 ? -7.948 6.872 4.569 1.00 92.88 87 SER A CA 1
ATOM 707 C C . SER A 1 87 ? -7.731 6.005 5.809 1.00 92.88 87 SER A C 1
ATOM 709 O O . SER A 1 87 ? -8.492 6.099 6.768 1.00 92.88 87 SER A O 1
ATOM 711 N N . GLU A 1 88 ? -6.663 5.205 5.840 1.00 93.56 88 GLU A N 1
ATOM 712 C CA . GLU A 1 88 ? -6.359 4.330 6.978 1.00 93.56 88 GLU A CA 1
ATOM 713 C C . GLU A 1 88 ? -6.141 5.138 8.269 1.00 93.56 88 GLU A C 1
ATOM 715 O O . GLU A 1 88 ? -6.604 4.763 9.350 1.00 93.56 88 GLU A O 1
ATOM 720 N N . GLN A 1 89 ? -5.460 6.282 8.167 1.00 92.06 89 GLN A N 1
ATOM 721 C CA . GLN A 1 89 ? -5.233 7.169 9.305 1.00 92.06 89 GLN A CA 1
ATOM 722 C C . GLN A 1 89 ? -6.535 7.806 9.808 1.00 92.06 89 GLN A C 1
ATOM 724 O O . GLN A 1 89 ? -6.732 7.953 11.022 1.00 92.06 89 GLN A O 1
ATOM 729 N N . HIS A 1 90 ? -7.432 8.170 8.890 1.00 91.12 90 HIS A N 1
ATOM 730 C CA . HIS A 1 90 ? -8.755 8.674 9.233 1.00 91.12 90 HIS A CA 1
ATOM 731 C C . HIS A 1 90 ? -9.571 7.619 9.993 1.00 91.12 90 HIS A C 1
ATOM 733 O O . HIS A 1 90 ? -10.086 7.907 11.078 1.00 91.12 90 HIS A O 1
ATOM 739 N N . ASP A 1 91 ? -9.605 6.386 9.486 1.00 91.69 91 ASP A N 1
ATOM 740 C CA . ASP A 1 91 ? -10.354 5.281 10.087 1.00 91.69 91 ASP A CA 1
ATOM 741 C C . ASP A 1 91 ? -9.846 4.949 11.492 1.00 91.69 91 ASP A C 1
ATOM 743 O O . ASP A 1 91 ? -10.638 4.860 12.434 1.00 91.69 91 ASP A O 1
ATOM 747 N N . LYS A 1 92 ? -8.521 4.869 11.680 1.00 92.12 92 LYS A N 1
ATOM 748 C CA . LYS A 1 92 ? -7.906 4.669 13.005 1.00 92.12 92 LYS A CA 1
ATOM 749 C C . LYS A 1 92 ? -8.343 5.739 13.999 1.00 92.12 92 LYS A C 1
ATOM 751 O O . LYS A 1 92 ? -8.707 5.428 15.132 1.00 92.12 92 LYS A O 1
ATOM 756 N N . THR A 1 93 ? -8.347 6.998 13.571 1.00 92.00 93 THR A N 1
ATOM 757 C CA . THR A 1 93 ? -8.735 8.123 14.429 1.00 92.00 93 THR A CA 1
ATOM 758 C C . THR A 1 93 ? -10.220 8.056 14.801 1.00 92.00 93 THR A C 1
ATOM 760 O O . THR A 1 93 ? -10.582 8.304 15.953 1.00 92.00 93 THR A O 1
ATOM 763 N N . CYS A 1 94 ? -11.089 7.688 13.856 1.00 91.31 94 CYS A N 1
ATOM 764 C CA . CYS A 1 94 ? -12.511 7.481 14.126 1.00 91.31 94 CYS A CA 1
ATOM 765 C C . CYS A 1 94 ? -12.747 6.330 15.110 1.00 91.31 94 CYS A C 1
ATOM 767 O O . CYS A 1 94 ? -13.499 6.505 16.070 1.00 91.31 94 CYS A O 1
ATOM 769 N N . ILE A 1 95 ? -12.073 5.193 14.923 1.00 93.38 95 ILE A N 1
ATOM 770 C CA . ILE A 1 95 ? -12.187 4.028 15.811 1.00 93.38 95 ILE A CA 1
ATOM 771 C C . ILE A 1 95 ? -11.774 4.393 17.237 1.00 93.38 95 ILE A C 1
ATOM 773 O O . ILE A 1 95 ? -12.534 4.126 18.165 1.00 93.38 95 ILE A O 1
ATOM 777 N N . ILE A 1 96 ? -10.629 5.061 17.418 1.00 93.88 96 ILE A N 1
ATOM 778 C CA . ILE A 1 96 ? -10.152 5.487 18.745 1.00 93.88 96 ILE A CA 1
ATOM 779 C C . ILE A 1 96 ? -11.210 6.344 19.447 1.00 93.88 96 ILE A C 1
ATOM 781 O O . ILE A 1 96 ? -11.594 6.046 20.576 1.00 93.88 96 ILE A O 1
ATOM 785 N N . ARG A 1 97 ? -11.771 7.345 18.757 1.00 92.00 97 ARG A N 1
ATOM 786 C CA . ARG A 1 97 ? -12.826 8.201 19.328 1.00 92.00 97 ARG A CA 1
ATOM 787 C C . ARG A 1 97 ? -14.079 7.419 19.714 1.00 92.00 97 ARG A C 1
ATOM 789 O O . ARG A 1 97 ? -14.722 7.739 20.713 1.00 92.00 97 ARG A O 1
ATOM 796 N N . VAL A 1 98 ? -14.473 6.431 18.911 1.00 93.62 98 VAL A N 1
ATOM 797 C CA . VAL A 1 98 ? -15.626 5.574 19.222 1.00 93.62 98 VAL A CA 1
ATOM 798 C C . VAL A 1 98 ? -15.334 4.722 20.456 1.00 93.62 98 VAL A C 1
ATOM 800 O O . VAL A 1 98 ? -16.179 4.660 21.348 1.00 93.62 98 VAL A O 1
ATOM 803 N N . MET A 1 99 ? -14.144 4.128 20.546 1.00 93.00 99 MET A N 1
ATOM 804 C CA . MET A 1 99 ? -13.729 3.329 21.700 1.00 93.00 99 MET A CA 1
ATOM 805 C C . MET A 1 99 ? -13.683 4.161 22.985 1.00 93.00 99 MET A C 1
ATOM 807 O O . MET A 1 99 ? -14.212 3.726 24.004 1.00 93.00 99 MET A O 1
ATOM 811 N N . GLU A 1 100 ? -13.133 5.377 22.941 1.00 93.88 100 GLU A N 1
ATOM 812 C CA . GLU A 1 100 ? -13.106 6.293 24.089 1.00 93.88 100 GLU A CA 1
ATOM 813 C C . GLU A 1 100 ? -14.521 6.642 24.567 1.00 93.88 100 GLU A C 1
ATOM 815 O O . GLU A 1 100 ? -14.826 6.537 25.757 1.00 93.88 100 GLU A O 1
ATOM 820 N N . LYS A 1 101 ? -15.425 6.980 23.636 1.00 94.12 101 LYS A N 1
ATOM 821 C CA . LYS A 1 101 ? -16.835 7.254 23.958 1.00 94.12 101 LYS A CA 1
ATOM 822 C C . LYS A 1 101 ? -17.535 6.043 24.569 1.00 94.12 101 LYS A C 1
ATOM 824 O O . LYS A 1 101 ? -18.291 6.189 25.528 1.00 94.12 101 LYS A O 1
ATOM 829 N N . GLN A 1 102 ? -17.304 4.852 24.019 1.00 93.75 102 GLN A N 1
ATOM 830 C CA . GLN A 1 102 ? -17.880 3.614 24.544 1.00 93.75 102 GLN A CA 1
ATOM 831 C C . GLN A 1 102 ? -17.337 3.286 25.936 1.00 93.75 102 GLN A C 1
ATOM 833 O O . GLN A 1 102 ? -18.117 2.920 26.811 1.00 93.75 102 GLN A O 1
ATOM 838 N N . SER A 1 103 ? -16.036 3.475 26.164 1.00 94.06 103 SER A N 1
ATOM 839 C CA . SER A 1 103 ? -15.408 3.272 27.470 1.00 94.06 103 SER A CA 1
ATOM 840 C C . SER A 1 103 ? -15.973 4.225 28.523 1.00 94.06 103 SER A C 1
ATOM 842 O O . SER A 1 103 ? -16.271 3.792 29.634 1.00 94.06 103 SER A O 1
ATOM 844 N N . GLY A 1 104 ? -16.162 5.505 28.180 1.00 93.62 104 GLY A N 1
ATOM 845 C CA . GLY A 1 104 ? -16.791 6.480 29.075 1.00 93.62 104 GLY A CA 1
ATOM 846 C C . GLY A 1 104 ? -18.212 6.066 29.456 1.00 93.62 104 GLY A C 1
ATOM 847 O O . GLY A 1 104 ? -18.538 5.979 30.637 1.00 93.62 104 GLY A O 1
ATOM 848 N N . LYS A 1 105 ? -19.025 5.695 28.460 1.00 94.44 105 LYS A N 1
ATOM 849 C CA . LYS A 1 105 ? -20.406 5.249 28.682 1.00 94.44 105 LYS A CA 1
ATOM 850 C C . LYS A 1 105 ? -20.492 3.959 29.503 1.00 94.44 105 LYS A C 1
ATOM 852 O O . LYS A 1 105 ? -21.379 3.830 30.341 1.00 94.44 105 LYS A O 1
ATOM 857 N N . LEU A 1 106 ? -19.591 3.000 29.278 1.00 94.56 106 LEU A N 1
ATOM 858 C CA . LEU A 1 106 ? -19.529 1.773 30.077 1.00 94.56 106 LEU A CA 1
ATOM 859 C C . LEU A 1 106 ? -19.195 2.070 31.537 1.00 94.56 106 LEU A C 1
ATOM 861 O O . LEU A 1 106 ? -19.858 1.538 32.420 1.00 94.56 106 LEU A O 1
ATOM 865 N N . ASN A 1 107 ? -18.222 2.946 31.783 1.00 94.00 107 ASN A N 1
ATOM 866 C CA . ASN A 1 107 ? -17.857 3.360 33.133 1.00 94.00 107 ASN A CA 1
ATOM 867 C C . ASN A 1 107 ? -19.021 4.078 33.838 1.00 94.00 107 ASN A C 1
ATOM 869 O O . ASN A 1 107 ? -19.315 3.778 34.990 1.00 94.00 107 ASN A O 1
ATOM 873 N N . GLU A 1 108 ? -19.737 4.973 33.149 1.00 94.12 108 GLU A N 1
ATOM 874 C CA . GLU A 1 108 ? -20.938 5.622 33.698 1.00 94.12 108 GLU A CA 1
ATOM 875 C C . GLU A 1 108 ? -22.022 4.603 34.075 1.00 94.12 108 GLU A C 1
ATOM 877 O O . GLU A 1 108 ? -22.581 4.666 35.171 1.00 94.12 108 GLU A O 1
ATOM 882 N N . LEU A 1 109 ? -22.293 3.630 33.199 1.00 93.06 109 LEU A N 1
ATOM 883 C CA . LEU A 1 109 ? -23.264 2.565 33.461 1.00 93.06 109 LEU A CA 1
ATOM 884 C C . LEU A 1 109 ? -22.829 1.662 34.623 1.00 93.06 109 LEU A C 1
ATOM 886 O O . LEU A 1 109 ? -23.653 1.304 35.463 1.00 93.06 109 LEU A O 1
ATOM 890 N N . GLU A 1 110 ? -21.545 1.312 34.700 1.00 91.62 110 GLU A N 1
ATOM 891 C CA . GLU A 1 110 ? -20.982 0.507 35.785 1.00 91.62 110 GLU A CA 1
ATOM 892 C C . GLU A 1 110 ? -21.070 1.239 37.131 1.00 91.62 110 GLU A C 1
ATOM 894 O O . GLU A 1 110 ? -21.457 0.639 38.136 1.00 91.62 110 GLU A O 1
ATOM 899 N N . GLN A 1 111 ? -20.762 2.538 37.156 1.00 89.69 111 GLN A N 1
ATOM 900 C CA . GLN A 1 111 ? -20.898 3.371 38.351 1.00 89.69 111 GLN A CA 1
ATOM 901 C C . GLN A 1 111 ? -22.358 3.507 38.777 1.00 89.69 111 GLN A C 1
ATOM 903 O O . GLN A 1 111 ? -22.662 3.346 39.958 1.00 89.69 111 GLN A O 1
ATOM 908 N N . TYR A 1 112 ? -23.269 3.743 37.829 1.00 91.56 112 TYR A N 1
ATOM 909 C CA . TYR A 1 112 ? -24.698 3.822 38.117 1.00 91.56 112 TYR A CA 1
ATOM 910 C C . TYR A 1 112 ? -25.227 2.503 38.694 1.00 91.56 112 TYR A C 1
ATOM 912 O O . TYR A 1 112 ? -25.904 2.509 39.719 1.00 91.56 112 TYR A O 1
ATOM 920 N N . GLY A 1 113 ? -24.844 1.364 38.106 1.00 88.25 113 GLY A N 1
ATOM 921 C CA . GLY A 1 113 ? -25.218 0.035 38.598 1.00 88.25 113 GLY A CA 1
ATOM 922 C C . GLY A 1 113 ? -24.623 -0.322 39.965 1.00 88.25 113 GLY A C 1
ATOM 923 O O . GLY A 1 113 ? -25.152 -1.188 40.655 1.00 88.25 113 GLY A O 1
ATOM 924 N N . ARG A 1 114 ? -23.539 0.343 40.384 1.00 87.50 114 ARG A N 1
ATOM 925 C CA . ARG A 1 114 ? -22.917 0.170 41.707 1.00 87.50 114 ARG A CA 1
ATOM 926 C C . ARG A 1 114 ? -23.278 1.260 42.708 1.00 87.50 114 ARG A C 1
ATOM 928 O O . ARG A 1 114 ? -22.756 1.231 43.818 1.00 87.50 114 ARG A O 1
ATOM 935 N N . ARG A 1 115 ? -24.152 2.204 42.353 1.00 90.25 115 ARG A N 1
ATOM 936 C CA . ARG A 1 115 ? -24.441 3.387 43.176 1.00 90.25 115 ARG A CA 1
ATOM 937 C C . ARG A 1 115 ? -24.936 3.043 44.584 1.00 90.25 115 ARG A C 1
ATOM 939 O O . ARG A 1 115 ? -24.570 3.737 45.526 1.00 90.25 115 ARG A O 1
ATOM 946 N N . ASN A 1 116 ? -25.707 1.966 44.714 1.00 90.12 116 ASN A N 1
ATOM 947 C CA . ASN A 1 116 ? -26.246 1.498 45.994 1.00 90.12 116 ASN A CA 1
ATOM 948 C C . ASN A 1 116 ? -25.438 0.335 46.592 1.00 90.12 116 ASN A C 1
ATOM 950 O O . ASN A 1 116 ? -25.850 -0.258 47.584 1.00 90.12 116 ASN A O 1
ATOM 954 N N . ASN A 1 117 ? -24.289 -0.001 45.996 1.00 91.62 117 ASN A N 1
ATOM 955 C CA . ASN A 1 117 ? -23.478 -1.133 46.418 1.00 91.62 117 ASN A CA 1
ATOM 956 C C . ASN A 1 117 ? -22.334 -0.659 47.311 1.00 91.62 117 ASN A C 1
ATOM 958 O O . ASN A 1 117 ? -21.462 0.100 46.884 1.00 91.62 117 ASN A O 1
ATOM 962 N N . ILE A 1 118 ? -22.276 -1.182 48.529 1.00 91.25 118 ILE A N 1
ATOM 963 C CA . ILE A 1 118 ? -21.189 -0.939 49.472 1.00 91.25 118 ILE A CA 1
ATOM 964 C C . ILE A 1 118 ? -20.331 -2.197 49.558 1.00 91.25 118 ILE A C 1
ATOM 966 O O . ILE A 1 118 ? -20.824 -3.311 49.734 1.00 91.25 118 ILE A O 1
ATOM 970 N N . ARG A 1 119 ? -19.011 -2.020 49.446 1.00 92.62 119 ARG A N 1
ATOM 971 C CA . ARG A 1 119 ? -18.039 -3.099 49.629 1.00 92.62 119 ARG A CA 1
ATOM 972 C C . ARG A 1 119 ? -17.461 -3.042 51.040 1.00 92.62 119 ARG A C 1
ATOM 974 O O . ARG A 1 119 ? -16.726 -2.116 51.366 1.00 92.62 119 ARG A O 1
ATOM 981 N N . ILE A 1 120 ? -17.727 -4.067 51.842 1.00 91.12 120 ILE A N 1
ATOM 982 C CA . ILE A 1 120 ? -17.248 -4.184 53.223 1.00 91.12 120 ILE A CA 1
ATOM 983 C C . ILE A 1 120 ? -16.087 -5.180 53.258 1.00 91.12 120 ILE A C 1
ATOM 985 O O . ILE A 1 120 ? -16.253 -6.364 52.962 1.00 91.12 120 ILE A O 1
ATOM 989 N N . ALA A 1 121 ? -14.891 -4.703 53.597 1.00 90.50 121 ALA A N 1
ATOM 990 C CA . ALA A 1 121 ? -13.698 -5.532 53.764 1.00 90.50 121 ALA A CA 1
ATOM 991 C C . ALA A 1 121 ? -13.441 -5.834 55.248 1.00 90.50 121 ALA A C 1
ATOM 993 O O . ALA A 1 121 ? -13.768 -5.029 56.113 1.00 90.50 121 ALA A O 1
ATOM 994 N N . GLY A 1 122 ? -12.835 -6.988 55.546 1.00 85.50 122 GLY A N 1
ATOM 995 C CA . GLY A 1 122 ? -12.477 -7.364 56.921 1.00 85.50 122 GLY A CA 1
ATOM 996 C C . GLY A 1 122 ? -13.640 -7.860 57.787 1.00 85.50 122 GLY A C 1
ATOM 997 O O . GLY A 1 122 ? -13.424 -8.165 58.955 1.00 85.50 122 GLY A O 1
ATOM 998 N N . LEU A 1 123 ? -14.846 -7.994 57.225 1.00 88.25 123 LEU A N 1
ATOM 999 C CA . LEU A 1 123 ? -15.971 -8.645 57.893 1.00 88.25 123 LEU A CA 1
ATOM 1000 C C . LEU A 1 123 ? -15.628 -10.123 58.127 1.00 88.25 123 LEU A C 1
ATOM 1002 O O . LEU A 1 123 ? -15.299 -10.828 57.170 1.00 88.25 123 LEU A O 1
ATOM 1006 N N . ALA A 1 124 ? -15.700 -10.601 59.368 1.00 83.94 124 ALA A N 1
ATOM 1007 C CA . ALA A 1 124 ? -15.436 -12.004 59.681 1.00 83.94 124 ALA A CA 1
ATOM 1008 C C . ALA A 1 124 ? -16.380 -12.918 58.878 1.00 83.94 124 ALA A C 1
ATOM 1010 O O . ALA A 1 124 ? -17.558 -12.602 58.726 1.00 83.94 124 ALA A O 1
ATOM 1011 N N . GLU A 1 125 ? -15.867 -14.009 58.305 1.00 80.88 125 GLU A N 1
ATOM 1012 C CA . GLU A 1 125 ? -16.720 -15.014 57.655 1.00 80.88 125 GLU A CA 1
ATOM 1013 C C . GLU A 1 125 ? -17.319 -15.926 58.718 1.00 80.88 125 GLU A C 1
ATOM 1015 O O . GLU A 1 125 ? -16.617 -16.317 59.657 1.00 80.88 125 GLU A O 1
ATOM 1020 N N . ALA A 1 126 ? -18.584 -16.313 58.546 1.00 71.31 126 ALA A N 1
ATOM 1021 C CA . ALA A 1 126 ? -19.170 -17.330 59.403 1.00 71.31 126 ALA A CA 1
ATOM 1022 C C . ALA A 1 126 ? -18.291 -18.594 59.348 1.00 71.31 126 ALA A C 1
ATOM 1024 O O . ALA A 1 126 ? -17.971 -19.145 58.278 1.00 71.31 126 ALA A O 1
ATOM 1025 N N . SER A 1 127 ? -17.824 -19.033 60.517 1.00 62.66 127 SER A N 1
ATOM 1026 C CA . SER A 1 127 ? -17.172 -20.327 60.649 1.00 62.66 127 SER A CA 1
ATOM 1027 C C . SER A 1 127 ? -18.278 -21.355 60.499 1.00 62.66 127 SER A C 1
ATOM 1029 O O . SER A 1 127 ? -18.987 -21.647 61.459 1.00 62.66 127 SER A O 1
ATOM 1031 N N . ASN A 1 128 ? -18.504 -21.838 59.277 1.00 54.38 128 ASN A N 1
ATOM 1032 C CA . ASN A 1 128 ? -19.437 -22.933 59.089 1.00 54.38 128 ASN A CA 1
ATOM 1033 C C . ASN A 1 128 ? -18.901 -24.083 59.928 1.00 54.38 128 ASN A C 1
ATOM 1035 O O . ASN A 1 128 ? -17.816 -24.610 59.662 1.00 54.38 128 ASN A O 1
ATOM 1039 N N . ASN A 1 129 ? -19.656 -24.407 60.979 1.00 47.62 129 ASN A N 1
ATOM 1040 C CA . ASN A 1 129 ? -19.486 -25.613 61.758 1.00 47.62 129 ASN A CA 1
ATOM 1041 C C . ASN A 1 129 ? -19.201 -26.746 60.777 1.00 47.62 129 ASN A C 1
ATOM 1043 O O . ASN A 1 129 ? -19.919 -26.919 59.788 1.00 47.62 129 ASN A O 1
ATOM 1047 N N . LYS A 1 130 ? -18.128 -27.492 61.050 1.00 47.16 130 LYS A N 1
ATOM 1048 C CA . LYS A 1 130 ? -17.907 -28.820 60.488 1.00 47.16 130 LYS A CA 1
ATOM 1049 C C . LYS A 1 130 ? -19.147 -29.646 60.827 1.00 47.16 130 LYS A C 1
ATOM 1051 O O . LYS A 1 130 ? -19.180 -30.313 61.854 1.00 47.16 130 LYS A O 1
ATOM 1056 N N . ASN A 1 131 ? -20.195 -29.564 60.013 1.00 42.62 131 ASN A N 1
ATOM 1057 C CA . ASN A 1 131 ? -21.280 -30.515 60.096 1.00 42.62 131 ASN A CA 1
ATOM 1058 C C . ASN A 1 131 ? -20.663 -31.844 59.685 1.00 42.62 131 ASN A C 1
ATOM 1060 O O . ASN A 1 131 ? -20.220 -32.033 58.550 1.00 42.62 131 ASN A O 1
ATOM 1064 N N . ASN A 1 132 ? -20.534 -32.698 60.698 1.00 49.28 132 ASN A N 1
ATOM 1065 C CA . ASN A 1 132 ? -20.014 -34.044 60.613 1.00 49.28 132 ASN A CA 1
ATOM 1066 C C . ASN A 1 132 ? -20.587 -34.736 59.372 1.00 49.28 132 ASN A C 1
ATOM 1068 O O . ASN A 1 132 ? -21.804 -34.821 59.216 1.00 49.28 132 ASN A O 1
ATOM 1072 N N . ASN A 1 133 ? -19.672 -35.224 58.529 1.00 51.06 133 ASN A N 1
ATOM 1073 C CA . ASN A 1 133 ? -19.835 -36.247 57.487 1.00 51.06 133 ASN A CA 1
ATOM 1074 C C . ASN A 1 133 ? -19.608 -35.846 56.028 1.00 51.06 133 ASN A C 1
ATOM 1076 O O . ASN A 1 133 ? -19.588 -36.752 55.209 1.00 51.06 133 ASN A O 1
ATOM 1080 N N . ASN A 1 134 ? -19.318 -34.591 55.668 1.00 50.62 134 ASN A N 1
ATOM 1081 C CA . ASN A 1 134 ? -18.792 -34.287 54.327 1.00 50.62 134 ASN A CA 1
ATOM 1082 C C . ASN A 1 134 ? -17.870 -33.061 54.361 1.00 50.62 134 ASN A C 1
ATOM 1084 O O . ASN A 1 134 ? -18.327 -31.960 54.646 1.00 50.62 134 ASN A O 1
ATOM 1088 N N . ASN A 1 135 ? -16.582 -33.245 54.041 1.00 48.50 135 ASN A N 1
ATOM 1089 C CA . ASN A 1 135 ? -15.534 -32.211 53.940 1.00 48.50 135 ASN A CA 1
ATOM 1090 C C . ASN A 1 135 ? -15.802 -31.183 52.813 1.00 48.50 135 ASN A C 1
ATOM 1092 O O . ASN A 1 135 ? -14.979 -30.984 51.922 1.00 48.50 135 ASN A O 1
ATOM 1096 N N . LYS A 1 136 ? -16.962 -30.523 52.809 1.00 50.66 136 LYS A N 1
ATOM 1097 C CA . LYS A 1 136 ? -17.302 -29.463 51.864 1.00 50.66 136 LYS A CA 1
ATOM 1098 C C . LYS A 1 136 ? -17.357 -28.145 52.619 1.00 50.66 136 LYS A C 1
ATOM 1100 O O . LYS A 1 136 ? -18.282 -27.892 53.382 1.00 50.66 136 LYS A O 1
ATOM 1105 N N . ILE A 1 137 ? -16.359 -27.301 52.384 1.00 58.53 137 ILE A N 1
ATOM 1106 C CA . ILE A 1 137 ? -16.366 -25.915 52.848 1.00 58.53 137 ILE A CA 1
ATOM 1107 C C . ILE A 1 137 ? -17.476 -25.200 52.076 1.00 58.53 137 ILE A C 1
ATOM 1109 O O . ILE A 1 137 ? -17.328 -24.891 50.893 1.00 58.53 137 ILE A O 1
ATOM 1113 N N . THR A 1 138 ? -18.618 -24.983 52.716 1.00 61.72 138 THR A N 1
ATOM 1114 C CA . THR A 1 138 ? -19.695 -24.175 52.146 1.00 61.72 138 THR A CA 1
ATOM 1115 C C . THR A 1 138 ? -19.394 -22.695 52.387 1.00 61.72 138 THR A C 1
ATOM 1117 O O . THR A 1 138 ? -18.822 -22.310 53.412 1.00 61.72 138 THR A O 1
ATOM 1120 N N . SER A 1 139 ? -19.705 -21.853 51.400 1.00 68.00 139 SER A N 1
ATOM 1121 C CA . SER A 1 139 ? -19.767 -20.407 51.631 1.00 68.00 139 SER A CA 1
ATOM 1122 C C . SER A 1 139 ? -20.949 -20.121 52.553 1.00 68.00 139 SER A C 1
ATOM 1124 O O . SER A 1 139 ? -21.948 -20.838 52.487 1.00 68.00 139 SER A O 1
ATOM 1126 N N . GLU A 1 140 ? -20.835 -19.083 53.381 1.00 74.81 140 GLU A N 1
ATOM 1127 C CA . GLU A 1 140 ? -21.995 -18.494 54.056 1.00 74.81 140 GLU A CA 1
ATOM 1128 C C . GLU A 1 140 ? -23.088 -18.151 53.032 1.00 74.81 140 GLU A C 1
ATOM 1130 O O . GLU A 1 140 ? -22.796 -17.800 51.878 1.00 74.81 140 GLU A O 1
ATOM 1135 N N . THR A 1 141 ? -24.335 -18.331 53.453 1.00 85.06 141 THR A N 1
ATOM 1136 C CA . THR A 1 141 ? -25.535 -17.989 52.686 1.00 85.06 141 THR A CA 1
ATOM 1137 C C . THR A 1 141 ? -25.740 -16.475 52.650 1.00 85.06 141 THR A C 1
ATOM 1139 O O . THR A 1 141 ? -25.230 -15.749 53.500 1.00 85.06 141 THR A O 1
ATOM 1142 N N . ALA A 1 142 ? -26.524 -15.986 51.684 1.00 85.50 142 ALA A N 1
ATOM 1143 C CA . ALA A 1 142 ? -26.837 -14.559 51.574 1.00 85.50 142 ALA A CA 1
ATOM 1144 C C . ALA A 1 142 ? -27.488 -13.995 52.853 1.00 85.50 142 ALA A C 1
ATOM 1146 O O . ALA A 1 142 ? -27.203 -12.867 53.254 1.00 85.50 142 ALA A O 1
ATOM 1147 N N . GLU A 1 143 ? -28.318 -14.790 53.533 1.00 86.94 143 GLU A N 1
ATOM 1148 C CA . GLU A 1 143 ? -28.974 -14.388 54.780 1.00 86.94 143 GLU A CA 1
ATOM 1149 C C . GLU A 1 143 ? -27.980 -14.291 55.951 1.00 86.94 143 GLU A C 1
ATOM 1151 O O . GLU A 1 143 ? -28.015 -13.327 56.716 1.00 86.94 143 GLU A O 1
ATOM 1156 N N . GLU A 1 144 ? -27.048 -15.245 56.067 1.00 88.00 144 GLU A N 1
ATOM 1157 C CA . GLU A 1 144 ? -25.958 -15.195 57.054 1.00 88.00 144 GLU A CA 1
ATOM 1158 C C . GLU A 1 144 ? -25.041 -13.990 56.811 1.00 88.00 144 GLU A C 1
ATOM 1160 O O . GLU A 1 144 ? -24.709 -13.273 57.757 1.00 88.00 144 GLU A O 1
ATOM 1165 N N . THR A 1 145 ? -24.690 -13.715 55.548 1.00 89.31 145 THR A N 1
ATOM 1166 C CA . THR A 1 145 ? -23.926 -12.518 55.174 1.00 89.31 145 THR A CA 1
ATOM 1167 C C . THR A 1 145 ? -24.682 -11.242 55.548 1.00 89.31 145 THR A C 1
ATOM 1169 O O . THR A 1 145 ? -24.089 -10.338 56.132 1.00 89.31 145 THR A O 1
ATOM 1172 N N . SER A 1 146 ? -25.988 -11.170 55.269 1.00 91.31 146 SER A N 1
ATOM 1173 C CA . SER A 1 146 ? -26.824 -10.002 55.592 1.00 91.31 146 SER A CA 1
ATOM 1174 C C . SER A 1 146 ? -26.846 -9.729 57.097 1.00 91.31 146 SER A C 1
ATOM 1176 O O . SER A 1 146 ? -26.593 -8.606 57.526 1.00 91.31 146 SER A O 1
ATOM 1178 N N . LYS A 1 147 ? -27.057 -10.768 57.917 1.00 90.62 147 LYS A N 1
ATOM 1179 C CA . LYS A 1 147 ? -27.045 -10.657 59.386 1.00 90.62 147 LYS A CA 1
ATOM 1180 C C . LYS A 1 147 ? -25.691 -10.185 59.913 1.00 90.62 147 LYS A C 1
ATOM 1182 O O . LYS A 1 147 ? -25.649 -9.283 60.747 1.00 90.62 147 LYS A O 1
ATOM 1187 N N . ALA A 1 148 ? -24.595 -10.746 59.398 1.00 90.12 148 ALA A N 1
ATOM 1188 C CA . ALA A 1 148 ? -23.245 -10.340 59.783 1.00 90.12 148 ALA A CA 1
ATOM 1189 C C . ALA A 1 148 ? -22.960 -8.869 59.434 1.00 90.12 148 ALA A C 1
ATOM 1191 O O . ALA A 1 148 ? -22.334 -8.162 60.221 1.00 90.12 148 ALA A O 1
ATOM 1192 N N . ILE A 1 149 ? -23.440 -8.395 58.279 1.00 91.69 149 ILE A N 1
ATOM 1193 C CA . ILE A 1 149 ? -23.301 -6.995 57.855 1.00 91.69 149 ILE A CA 1
ATOM 1194 C C . ILE A 1 149 ? -24.100 -6.059 58.760 1.00 91.69 149 ILE A C 1
ATOM 1196 O O . ILE A 1 149 ? -23.543 -5.067 59.224 1.00 91.69 149 ILE A O 1
ATOM 1200 N N . ILE A 1 150 ? -25.367 -6.375 59.038 1.00 92.19 150 ILE A N 1
ATOM 1201 C CA . ILE A 1 150 ? -26.234 -5.556 59.900 1.00 92.19 150 ILE A CA 1
ATOM 1202 C C . ILE A 1 150 ? -25.621 -5.418 61.287 1.00 92.19 150 ILE A C 1
ATOM 1204 O O . ILE A 1 150 ? -25.483 -4.305 61.790 1.00 92.19 150 ILE A O 1
ATOM 1208 N N . GLN A 1 151 ? -25.205 -6.542 61.876 1.00 90.88 151 GLN A N 1
ATOM 1209 C CA . GLN A 1 151 ? -24.551 -6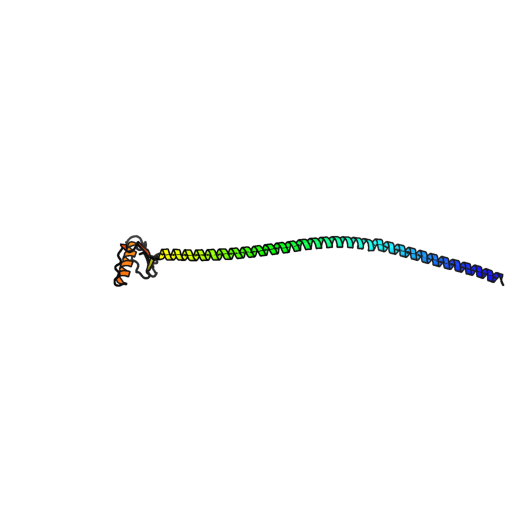.543 63.176 1.00 90.88 151 GLN A CA 1
ATOM 1210 C C . GLN A 1 151 ? -23.292 -5.669 63.149 1.00 90.88 151 GLN A C 1
ATOM 1212 O O . GLN A 1 151 ? -23.148 -4.769 63.970 1.00 90.88 151 GLN A O 1
ATOM 1217 N N . PHE A 1 152 ? -22.414 -5.883 62.166 1.00 90.69 152 PHE A N 1
ATOM 1218 C CA . PHE A 1 152 ? -21.170 -5.129 62.047 1.00 90.69 152 PHE A CA 1
ATOM 1219 C C . PHE A 1 152 ? -21.397 -3.620 61.879 1.00 90.69 152 PHE A C 1
ATOM 1221 O O . PHE A 1 152 ? -20.693 -2.826 62.499 1.00 90.69 152 PHE A O 1
ATOM 1228 N N . LEU A 1 153 ? -22.355 -3.209 61.045 1.00 91.00 153 LEU A N 1
ATOM 1229 C CA . LEU A 1 153 ? -22.620 -1.797 60.777 1.00 91.00 153 LEU A CA 1
ATOM 1230 C C . LEU A 1 153 ? -23.300 -1.104 61.963 1.00 91.00 153 LEU A C 1
ATOM 1232 O O . LEU A 1 153 ? -22.850 -0.024 62.342 1.00 91.00 153 LEU A O 1
ATOM 1236 N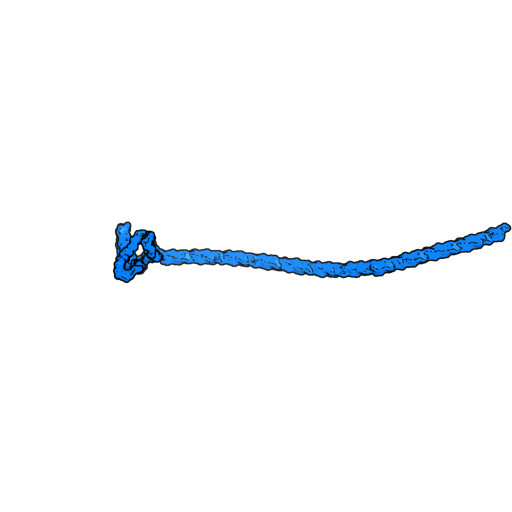 N . ASN A 1 154 ? -24.308 -1.726 62.581 1.00 92.12 154 ASN A N 1
ATOM 1237 C CA . ASN A 1 154 ? -24.996 -1.160 63.747 1.00 92.12 154 ASN A CA 1
ATOM 1238 C C . ASN A 1 154 ? -24.069 -1.079 64.976 1.00 92.12 154 ASN A C 1
ATOM 1240 O O . ASN A 1 154 ? -24.171 -0.142 65.760 1.00 92.12 154 ASN A O 1
ATOM 1244 N N . GLU A 1 155 ? -23.126 -2.017 65.140 1.00 91.94 155 GLU A N 1
ATOM 1245 C CA . GLU A 1 155 ? -22.110 -1.948 66.204 1.00 91.94 155 GLU A CA 1
ATOM 1246 C C . GLU A 1 155 ? -21.066 -0.846 65.962 1.00 91.94 155 GLU A C 1
ATOM 1248 O O . GLU A 1 155 ? -20.490 -0.313 66.912 1.00 91.94 155 GLU A O 1
ATOM 1253 N N . LYS A 1 156 ? -20.760 -0.533 64.696 1.00 90.44 156 LYS A N 1
ATOM 1254 C CA . LYS A 1 156 ? -19.687 0.407 64.333 1.00 90.44 156 LYS A CA 1
ATOM 1255 C C . LYS A 1 156 ? -20.152 1.839 64.120 1.00 90.44 156 LYS A C 1
ATOM 1257 O O . LYS A 1 156 ? -19.333 2.744 64.277 1.00 90.44 156 LYS A O 1
ATOM 1262 N N . ILE A 1 157 ? -21.404 2.046 63.732 1.00 91.06 157 ILE A N 1
ATOM 1263 C CA . ILE A 1 157 ? -21.955 3.362 63.411 1.00 91.06 157 ILE A CA 1
ATOM 1264 C C . ILE A 1 157 ? -23.050 3.673 64.426 1.00 91.06 157 ILE A C 1
ATOM 1266 O O . ILE A 1 157 ? -24.148 3.126 64.369 1.00 91.06 157 ILE A O 1
ATOM 1270 N N . GLU A 1 158 ? -22.742 4.565 65.362 1.00 92.38 158 GLU A N 1
ATOM 1271 C CA . GLU A 1 158 ? -23.690 4.991 66.388 1.00 92.38 158 GLU A CA 1
ATOM 1272 C C . GLU A 1 158 ? -24.916 5.670 65.753 1.00 92.38 158 GLU A C 1
ATOM 1274 O O . GLU A 1 158 ? -24.789 6.521 64.872 1.00 92.38 158 GLU A O 1
ATOM 1279 N N . GLY A 1 159 ? -26.115 5.272 66.188 1.00 89.19 159 GLY A N 1
ATOM 1280 C CA . GLY A 1 159 ? -27.385 5.778 65.656 1.00 89.19 159 GLY A CA 1
ATOM 1281 C C . GLY A 1 159 ? -27.869 5.100 64.369 1.00 89.19 159 GLY A C 1
ATOM 1282 O O . GLY A 1 159 ? -28.956 5.431 63.893 1.00 89.19 159 GLY A O 1
ATOM 1283 N N . LEU A 1 160 ? -27.114 4.143 63.817 1.00 91.06 160 LEU A N 1
ATOM 1284 C CA . LEU A 1 160 ? -27.557 3.324 62.692 1.00 91.06 160 LEU A CA 1
ATOM 1285 C C . LEU A 1 160 ? -28.416 2.150 63.186 1.00 91.06 160 LEU A C 1
ATOM 1287 O O . LEU A 1 160 ? -27.999 1.395 64.059 1.00 91.06 160 LEU A O 1
ATOM 1291 N N . ASN A 1 161 ? -29.607 1.989 62.606 1.00 90.62 161 ASN A N 1
ATOM 1292 C CA . ASN A 1 161 ? -30.558 0.929 62.953 1.00 90.62 161 ASN A CA 1
ATOM 1293 C C . ASN A 1 161 ? -30.986 0.153 61.701 1.00 90.62 161 ASN A C 1
ATOM 1295 O O . ASN A 1 161 ? -32.156 0.172 61.327 1.00 90.62 161 ASN A O 1
ATOM 1299 N N . LEU A 1 162 ? -30.032 -0.503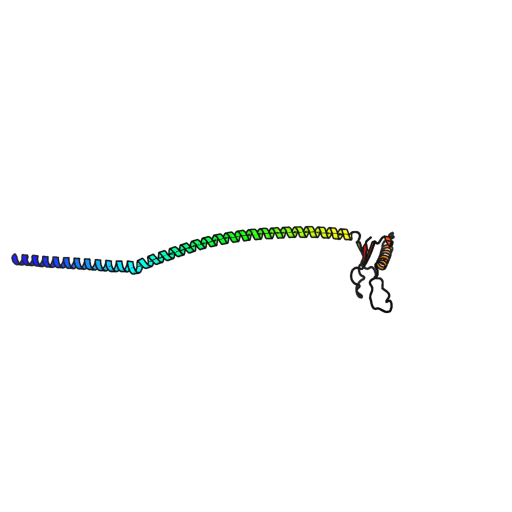 61.037 1.00 92.12 162 LEU A N 1
ATOM 1300 C CA . LEU A 1 162 ? -30.333 -1.352 59.883 1.00 92.12 162 LEU A CA 1
ATOM 1301 C C . LEU A 1 162 ? -31.074 -2.624 60.311 1.00 92.12 162 LEU A C 1
ATOM 1303 O O . LEU A 1 162 ? -30.742 -3.247 61.324 1.00 92.12 162 LEU A O 1
ATOM 1307 N N . CYS A 1 163 ? -32.041 -3.023 59.495 1.00 91.88 163 CYS A N 1
ATOM 1308 C CA . CYS A 1 163 ? -32.828 -4.243 59.576 1.00 91.88 163 CYS A CA 1
ATOM 1309 C C . CYS A 1 163 ? -32.629 -5.096 58.311 1.00 91.88 163 CYS A C 1
ATOM 1311 O O . CYS A 1 163 ? -32.104 -4.639 57.302 1.00 91.88 163 CYS A O 1
ATOM 1313 N N . ILE A 1 164 ? -33.077 -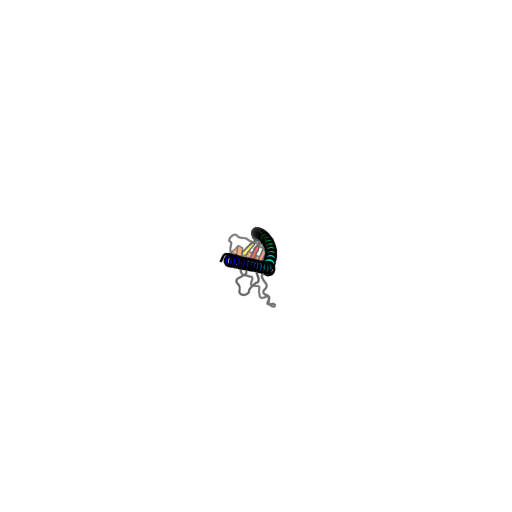6.359 58.343 1.00 89.06 164 ILE A N 1
ATOM 1314 C CA . ILE A 1 164 ? -32.917 -7.289 57.205 1.00 89.06 164 ILE A CA 1
ATOM 1315 C C . ILE A 1 164 ? -33.601 -6.788 55.922 1.00 89.06 164 ILE A C 1
ATOM 1317 O O . ILE A 1 164 ? -33.142 -7.097 54.832 1.00 89.06 164 ILE A O 1
ATOM 1321 N N . ASN A 1 165 ? -34.668 -5.996 56.062 1.00 91.06 165 ASN A N 1
ATOM 1322 C CA . ASN A 1 165 ? -35.433 -5.442 54.944 1.00 91.06 165 ASN A CA 1
ATOM 1323 C C . ASN A 1 165 ? -34.746 -4.239 54.281 1.00 91.06 165 ASN A C 1
ATOM 1325 O O . ASN A 1 165 ? -35.183 -3.831 53.213 1.00 91.06 165 ASN A O 1
ATOM 1329 N N . ASP A 1 166 ? -33.704 -3.682 54.907 1.00 90.06 166 ASP A N 1
ATOM 1330 C CA . ASP A 1 166 ? -32.915 -2.573 54.355 1.00 90.06 166 ASP A CA 1
ATOM 1331 C C . ASP A 1 166 ? -31.768 -3.076 53.459 1.00 90.06 166 ASP A C 1
ATOM 1333 O O . ASP A 1 166 ? -30.932 -2.295 53.015 1.00 90.06 166 ASP A O 1
ATOM 1337 N N . ILE A 1 167 ? -31.669 -4.395 53.258 1.00 92.44 167 ILE A N 1
ATOM 1338 C CA . ILE A 1 167 ? -30.665 -5.034 52.412 1.00 92.44 167 ILE A CA 1
ATOM 1339 C C . ILE A 1 167 ? -31.380 -5.791 51.295 1.00 92.44 167 ILE A C 1
ATOM 1341 O O . ILE A 1 167 ? -32.005 -6.823 51.537 1.00 92.44 167 ILE A O 1
ATOM 1345 N N . ASP A 1 168 ? -31.209 -5.325 50.061 1.00 90.44 168 ASP A N 1
ATOM 1346 C CA . ASP A 1 168 ? -31.727 -5.997 48.868 1.00 90.44 168 ASP A CA 1
ATOM 1347 C C . ASP A 1 168 ? -30.904 -7.248 48.535 1.00 90.44 168 ASP A C 1
ATOM 1349 O O . ASP A 1 168 ? -31.430 -8.329 48.264 1.00 90.44 168 ASP A O 1
ATOM 1353 N N . ILE A 1 169 ? -29.575 -7.099 48.518 1.00 90.31 169 ILE A N 1
ATOM 1354 C CA . ILE A 1 169 ? -28.643 -8.156 48.115 1.00 90.31 169 ILE A CA 1
ATOM 1355 C C . ILE A 1 169 ? -27.418 -8.119 49.018 1.00 90.31 169 ILE A C 1
ATOM 1357 O O . ILE A 1 169 ? -26.752 -7.094 49.119 1.00 90.31 169 ILE A O 1
ATOM 1361 N N . ALA A 1 170 ? -27.034 -9.264 49.584 1.00 92.19 170 ALA A N 1
ATOM 1362 C CA . ALA A 1 170 ? -25.735 -9.422 50.229 1.00 92.19 170 ALA A CA 1
ATOM 1363 C C . ALA A 1 170 ? -25.057 -10.732 49.830 1.00 92.19 170 ALA A C 1
ATOM 1365 O O . ALA A 1 170 ? -25.668 -11.800 49.843 1.00 92.19 170 ALA A O 1
ATOM 1366 N N . HIS A 1 171 ? -23.773 -10.657 49.481 1.00 90.56 171 HIS A N 1
ATOM 1367 C CA . HIS A 1 171 ? -22.962 -11.841 49.199 1.00 90.56 171 HIS A CA 1
ATOM 1368 C C . HIS A 1 171 ? -21.461 -11.563 49.342 1.00 90.56 171 HIS A C 1
ATOM 1370 O O . HIS A 1 171 ? -20.995 -10.424 49.263 1.00 90.56 171 HIS A O 1
ATOM 1376 N N . ARG A 1 172 ? -20.672 -12.629 49.515 1.00 89.38 172 ARG A N 1
ATOM 1377 C CA . ARG A 1 172 ? -19.202 -12.564 49.513 1.00 89.38 172 ARG A CA 1
ATOM 1378 C C . ARG A 1 172 ? -18.633 -12.602 48.103 1.00 89.38 172 ARG A C 1
ATOM 1380 O O . ARG A 1 172 ? -19.067 -13.383 47.260 1.00 89.38 172 ARG A O 1
ATOM 1387 N N . LEU A 1 173 ? -17.586 -11.814 47.884 1.00 88.75 173 LEU A N 1
ATOM 1388 C CA . LEU A 1 173 ? -16.850 -11.773 46.629 1.00 88.75 173 LEU A CA 1
ATOM 1389 C C . LEU A 1 173 ? -15.812 -12.892 46.535 1.00 88.75 173 LEU A C 1
ATOM 1391 O O . LEU A 1 173 ? -14.922 -12.998 47.377 1.00 88.75 173 LEU A O 1
ATOM 1395 N N . GLY A 1 174 ? -15.868 -13.662 45.448 1.00 84.12 174 GLY A N 1
ATOM 1396 C CA . GLY A 1 174 ? -14.861 -14.668 45.110 1.00 84.12 174 GLY A CA 1
ATOM 1397 C C . GLY A 1 174 ? -14.997 -15.987 45.878 1.00 84.12 174 GLY A C 1
ATOM 1398 O O . GLY A 1 174 ? -15.916 -16.191 46.673 1.00 84.12 174 GLY A O 1
ATOM 1399 N N . LYS A 1 175 ? -14.075 -16.918 45.612 1.00 81.31 175 LYS A N 1
ATOM 1400 C CA . LYS A 1 175 ? -14.047 -18.248 46.240 1.00 81.31 175 LYS A CA 1
ATOM 1401 C C . LYS A 1 175 ? -13.388 -18.177 47.618 1.00 81.31 175 LYS A C 1
ATOM 1403 O O . LYS A 1 175 ? -12.418 -17.448 47.793 1.00 81.31 175 LYS A O 1
ATOM 1408 N N . ARG A 1 176 ? -13.921 -18.935 48.581 1.00 77.56 176 ARG A N 1
ATOM 1409 C CA . ARG A 1 176 ? -13.365 -19.034 49.937 1.00 77.56 176 ARG A CA 1
ATOM 1410 C C . ARG A 1 176 ? -12.008 -19.736 49.880 1.00 77.56 176 ARG A C 1
ATOM 1412 O O . ARG A 1 176 ? -11.921 -20.836 49.342 1.00 77.56 176 ARG A O 1
ATOM 1419 N N . ASP A 1 177 ? -10.989 -19.098 50.441 1.00 74.31 177 ASP A N 1
ATOM 1420 C CA . ASP A 1 177 ? -9.652 -19.663 50.613 1.00 74.31 177 ASP A CA 1
ATOM 1421 C C . ASP A 1 177 ? -9.382 -19.830 52.113 1.00 74.31 177 ASP A C 1
ATOM 1423 O O . ASP A 1 177 ? -9.578 -18.907 52.903 1.00 74.31 177 ASP A O 1
ATOM 1427 N N . THR A 1 178 ? -8.980 -21.035 52.505 1.00 67.31 178 THR A N 1
ATOM 1428 C CA . THR A 1 178 ? -8.751 -21.457 53.892 1.00 67.31 178 THR A CA 1
ATOM 1429 C C . THR A 1 178 ? -7.625 -20.712 54.598 1.00 67.31 178 THR A C 1
ATOM 1431 O O . THR A 1 178 ? -7.655 -20.635 55.821 1.00 67.31 178 THR A O 1
ATOM 1434 N N . ASN A 1 179 ? -6.666 -20.149 53.857 1.00 66.06 179 ASN A N 1
ATOM 1435 C CA . ASN A 1 179 ? -5.495 -19.472 54.430 1.00 66.06 179 ASN A CA 1
ATOM 1436 C C . ASN A 1 179 ? -5.470 -17.957 54.158 1.00 66.06 179 ASN A C 1
ATOM 1438 O O . ASN A 1 179 ? -4.465 -17.297 54.418 1.00 66.06 179 ASN A O 1
ATOM 1442 N N . SER A 1 180 ? -6.559 -17.397 53.626 1.00 69.31 180 SER A N 1
ATOM 1443 C CA . SER A 1 180 ? -6.636 -15.989 53.228 1.00 69.31 180 SER A CA 1
ATOM 1444 C C . SER A 1 180 ? -7.362 -15.124 54.263 1.00 69.31 180 SER A C 1
ATOM 1446 O O . SER A 1 180 ? -8.164 -15.592 55.070 1.00 69.31 180 SER A O 1
ATOM 1448 N N . LYS A 1 181 ? -7.117 -13.809 54.179 1.00 81.25 181 LYS A N 1
ATOM 1449 C CA . LYS A 1 181 ? -7.939 -12.767 54.810 1.00 81.25 181 LYS A CA 1
ATOM 1450 C C . LYS A 1 181 ? -9.429 -12.961 54.455 1.00 81.25 181 LYS A C 1
ATOM 1452 O O . LYS A 1 181 ? -9.709 -13.430 53.345 1.00 81.25 181 LYS A O 1
ATOM 1457 N N . PRO A 1 182 ? -10.367 -12.544 55.331 1.00 85.38 182 PRO A N 1
ATOM 1458 C CA . PRO A 1 182 ? -11.801 -12.639 55.061 1.00 85.38 182 PRO A CA 1
ATOM 1459 C C . PRO A 1 182 ? -12.174 -11.973 53.735 1.00 85.38 182 PRO A C 1
ATOM 1461 O O . PRO A 1 182 ? -11.705 -10.866 53.441 1.00 85.38 182 PRO A O 1
ATOM 1464 N N . ARG A 1 183 ? -13.027 -12.623 52.934 1.00 88.75 183 ARG A N 1
ATOM 1465 C CA . ARG A 1 183 ? -13.487 -12.056 51.661 1.00 88.75 183 ARG A CA 1
ATOM 1466 C C . ARG A 1 183 ? -14.284 -10.783 51.899 1.00 88.75 183 ARG A C 1
ATOM 1468 O O . ARG A 1 183 ? -15.042 -10.677 52.861 1.00 88.75 183 ARG A O 1
ATOM 1475 N N . ALA A 1 184 ? -14.168 -9.831 50.980 1.00 90.44 184 ALA A N 1
ATOM 1476 C CA . ALA A 1 184 ? -15.047 -8.671 51.000 1.00 90.44 184 ALA A CA 1
ATOM 1477 C C . ALA A 1 184 ? -16.501 -9.103 50.746 1.00 90.44 184 ALA A C 1
ATOM 1479 O O . ALA A 1 184 ? -16.750 -9.984 49.920 1.00 90.44 184 ALA A O 1
ATOM 1480 N N . ALA A 1 185 ? -17.442 -8.470 51.433 1.00 91.19 185 ALA A N 1
ATOM 1481 C CA . ALA A 1 185 ? -18.862 -8.581 51.138 1.00 91.19 185 ALA A CA 1
ATOM 1482 C C . ALA A 1 185 ? -19.305 -7.395 50.273 1.00 91.19 185 ALA A C 1
ATOM 1484 O O . ALA A 1 185 ? -18.792 -6.286 50.441 1.00 91.19 185 ALA A O 1
ATOM 1485 N N . ILE A 1 186 ? -20.230 -7.631 49.347 1.00 91.81 186 ILE A N 1
ATOM 1486 C CA . ILE A 1 186 ? -21.020 -6.569 48.720 1.00 91.81 186 ILE A CA 1
ATOM 1487 C C . ILE A 1 186 ? -22.395 -6.593 49.368 1.00 91.81 186 ILE A C 1
ATOM 1489 O O . ILE A 1 186 ? -22.996 -7.663 49.471 1.00 91.81 186 ILE A O 1
ATOM 1493 N N . VAL A 1 187 ? -22.866 -5.416 49.767 1.00 92.56 187 VAL A N 1
ATOM 1494 C CA . VAL A 1 187 ? -24.249 -5.171 50.167 1.00 92.56 187 VAL A CA 1
ATOM 1495 C C . VAL A 1 187 ? -24.863 -4.143 49.231 1.00 92.56 187 VAL A C 1
ATOM 1497 O O . VAL A 1 187 ? -24.224 -3.137 48.932 1.00 92.56 187 VAL A O 1
ATOM 1500 N N . GLN A 1 188 ? -26.069 -4.419 48.761 1.00 91.31 188 GLN A N 1
ATOM 1501 C CA . GLN A 1 188 ? -26.930 -3.470 48.077 1.00 91.31 188 GLN A CA 1
ATOM 1502 C C . GLN A 1 188 ? -28.024 -3.040 49.052 1.00 91.31 188 GLN A C 1
ATOM 1504 O O . GLN A 1 188 ? -28.679 -3.906 49.639 1.00 91.31 188 GLN A O 1
ATOM 1509 N N . LEU A 1 189 ? -28.147 -1.727 49.235 1.00 86.88 189 LEU A N 1
ATOM 1510 C CA . LEU A 1 189 ? -29.175 -1.075 50.049 1.00 86.88 189 LEU A CA 1
ATOM 1511 C C . LEU A 1 189 ? -30.361 -0.615 49.194 1.00 86.88 189 LEU A C 1
ATOM 1513 O O . LEU A 1 189 ? -30.116 -0.251 48.011 1.00 86.88 189 LEU A O 1
#

pLDDT: mean 88.44, std 11.52, range [42.62, 98.19]